Protein AF-A0AAJ2IB00-F1 (afdb_monomer_lite)

Structure (mmCIF, N/CA/C/O backbone):
data_AF-A0AAJ2IB00-F1
#
_entry.id   AF-A0AAJ2IB00-F1
#
loop_
_atom_site.group_PDB
_atom_site.id
_atom_site.type_symbol
_atom_site.label_atom_id
_atom_site.label_alt_id
_atom_site.label_comp_id
_atom_site.label_asym_id
_atom_site.label_entity_id
_atom_site.label_seq_id
_atom_site.pdbx_PDB_ins_code
_atom_site.Cartn_x
_atom_site.Cartn_y
_atom_site.Cartn_z
_atom_site.occupancy
_atom_site.B_iso_or_equiv
_atom_site.auth_seq_id
_atom_site.auth_comp_id
_atom_site.auth_asym_id
_atom_site.auth_atom_id
_atom_site.pdbx_PDB_model_num
ATOM 1 N N . MET A 1 1 ? 20.109 -8.899 -30.799 1.00 34.75 1 MET A N 1
ATOM 2 C CA . MET A 1 1 ? 19.429 -10.166 -31.165 1.00 34.75 1 MET A CA 1
ATOM 3 C C . MET A 1 1 ? 19.015 -10.817 -29.845 1.00 34.75 1 MET A C 1
ATOM 5 O O . MET A 1 1 ? 19.900 -11.029 -29.039 1.00 34.75 1 MET A O 1
ATOM 9 N N . ARG A 1 2 ? 17.753 -11.022 -29.452 1.00 24.41 2 ARG A N 1
ATOM 10 C CA . ARG A 1 2 ? 16.473 -11.222 -30.154 1.00 24.41 2 ARG A CA 1
ATOM 11 C C . ARG A 1 2 ? 15.397 -10.265 -29.608 1.00 24.41 2 ARG A C 1
ATOM 13 O O . ARG A 1 2 ? 15.330 -10.053 -28.404 1.00 24.41 2 ARG A O 1
ATOM 20 N N . ALA A 1 3 ? 14.571 -9.713 -30.494 1.00 25.30 3 ALA A N 1
ATOM 21 C CA . ALA A 1 3 ? 13.356 -8.993 -30.126 1.00 25.30 3 ALA A CA 1
ATOM 22 C C . ALA A 1 3 ? 12.277 -10.018 -29.754 1.00 25.30 3 ALA A C 1
ATOM 24 O O . ALA A 1 3 ? 11.938 -10.875 -30.569 1.00 25.30 3 ALA A O 1
ATOM 25 N N . ILE A 1 4 ? 11.761 -9.958 -28.527 1.00 32.19 4 ILE A N 1
ATOM 26 C CA . ILE A 1 4 ? 10.559 -10.701 -28.150 1.00 32.19 4 ILE A CA 1
ATOM 27 C C . ILE A 1 4 ? 9.375 -9.856 -28.625 1.00 32.19 4 ILE A C 1
ATOM 29 O O . ILE A 1 4 ? 8.931 -8.944 -27.935 1.00 32.19 4 ILE A O 1
ATOM 33 N N . HIS A 1 5 ? 8.905 -10.121 -29.843 1.00 30.39 5 HIS A N 1
ATOM 34 C CA . HIS A 1 5 ? 7.572 -9.709 -30.274 1.00 30.39 5 HIS A CA 1
ATOM 35 C C . HIS A 1 5 ? 6.575 -10.675 -29.632 1.00 30.39 5 HIS A C 1
ATOM 37 O O . HIS A 1 5 ? 6.412 -11.799 -30.102 1.00 30.39 5 HIS A O 1
ATOM 43 N N . LEU A 1 6 ? 5.945 -10.264 -28.531 1.00 36.22 6 LEU A N 1
ATOM 44 C CA . LEU A 1 6 ? 4.770 -10.957 -28.017 1.00 36.22 6 LEU A CA 1
ATOM 45 C C . LEU A 1 6 ? 3.546 -10.204 -28.539 1.00 36.22 6 LEU A C 1
ATOM 47 O O . LEU A 1 6 ? 3.234 -9.116 -28.066 1.00 36.22 6 LEU A O 1
ATOM 51 N N . LEU A 1 7 ? 2.934 -10.764 -29.582 1.00 34.00 7 LEU A N 1
ATOM 52 C CA . LEU A 1 7 ? 1.701 -10.272 -30.183 1.00 34.00 7 LEU A CA 1
ATOM 53 C C . LEU A 1 7 ? 0.575 -10.295 -29.138 1.00 34.00 7 LEU A C 1
ATOM 55 O O . LEU A 1 7 ? 0.332 -11.320 -28.498 1.00 34.00 7 LEU A O 1
ATOM 59 N N . THR A 1 8 ? -0.119 -9.172 -29.000 1.00 39.31 8 THR A N 1
ATOM 60 C CA . THR A 1 8 ? -1.308 -8.981 -28.169 1.00 39.31 8 THR A CA 1
ATOM 61 C C . THR A 1 8 ? -2.430 -9.907 -28.655 1.00 39.31 8 THR A C 1
ATOM 63 O O . THR A 1 8 ? -2.987 -9.699 -29.732 1.00 39.31 8 THR A O 1
ATOM 66 N N . LEU A 1 9 ? -2.782 -10.944 -27.886 1.00 38.19 9 LEU A N 1
ATOM 67 C CA . LEU A 1 9 ? -3.975 -11.754 -28.157 1.00 38.19 9 LEU A CA 1
ATOM 68 C C . LEU A 1 9 ? -5.160 -11.172 -27.388 1.00 38.19 9 LEU A C 1
ATOM 70 O O . LEU A 1 9 ? -5.355 -11.438 -26.201 1.00 38.19 9 LEU A O 1
ATOM 74 N N . ARG A 1 10 ? -5.977 -10.384 -28.097 1.00 38.97 10 ARG A N 1
ATOM 75 C CA . ARG A 1 10 ? -7.376 -10.179 -27.715 1.00 38.97 10 ARG A CA 1
ATOM 76 C C . ARG A 1 10 ? -8.081 -11.531 -27.731 1.00 38.97 10 ARG A C 1
ATOM 78 O O . ARG A 1 10 ? -7.933 -12.314 -28.664 1.00 38.97 10 ARG A O 1
ATOM 85 N N . ASN A 1 11 ? -8.859 -11.770 -26.687 1.00 40.19 11 ASN A N 1
ATOM 86 C CA . ASN A 1 11 ? -9.676 -12.957 -26.517 1.00 40.19 11 ASN A CA 1
ATOM 87 C C . ASN A 1 11 ? -10.792 -12.985 -27.582 1.00 40.19 11 ASN A C 1
ATOM 89 O O . ASN A 1 11 ? -11.841 -12.369 -27.415 1.00 40.19 11 ASN A O 1
ATOM 93 N N . SER A 1 12 ? -10.554 -13.683 -28.687 1.00 38.56 12 SER A N 1
ATOM 94 C CA . SER A 1 12 ? -11.584 -14.187 -29.595 1.00 38.56 12 SER A CA 1
ATOM 95 C C . SER A 1 12 ? -11.278 -15.662 -29.819 1.00 38.56 12 SER A C 1
ATOM 97 O O . SER A 1 12 ? -10.156 -16.002 -30.179 1.00 38.56 12 SER A O 1
ATOM 99 N N . GLY A 1 13 ? -12.242 -16.515 -29.480 1.00 41.84 13 GLY A N 1
ATOM 100 C CA . GLY A 1 13 ? -12.034 -17.932 -29.205 1.00 41.84 13 GLY A CA 1
ATOM 101 C C . GLY A 1 13 ? -11.381 -18.777 -30.306 1.00 41.84 13 GLY A C 1
ATOM 102 O O . GLY A 1 13 ? -11.350 -18.413 -31.476 1.00 41.84 13 GLY A O 1
ATOM 103 N N . LEU A 1 14 ? -10.979 -19.969 -29.843 1.00 45.78 14 LEU A N 1
ATOM 104 C CA . LEU A 1 14 ? -10.404 -21.137 -30.528 1.00 45.78 14 LEU A CA 1
ATOM 105 C C . LEU A 1 14 ? -8.889 -21.105 -30.809 1.00 45.78 14 LEU A C 1
ATOM 107 O O . LEU A 1 14 ? -8.406 -20.367 -31.657 1.00 45.78 14 LEU A O 1
ATOM 111 N N . GLY A 1 15 ? -8.163 -22.028 -30.155 1.00 37.59 15 GLY A N 1
ATOM 112 C CA . GLY A 1 15 ? -6.851 -22.513 -30.607 1.00 37.59 15 GLY A CA 1
ATOM 113 C C . GLY A 1 15 ? -5.762 -22.573 -29.529 1.00 37.59 15 GLY A C 1
ATOM 114 O O . GLY A 1 15 ? -5.068 -21.593 -29.306 1.00 37.59 15 GLY A O 1
ATOM 115 N N . THR A 1 16 ? -5.615 -23.732 -28.874 1.00 48.91 16 THR A N 1
ATOM 116 C CA . THR A 1 16 ? -4.399 -24.277 -28.213 1.00 48.91 16 THR A CA 1
ATOM 117 C C . THR A 1 16 ? -3.292 -23.298 -27.762 1.00 48.91 16 THR A C 1
ATOM 119 O O . THR A 1 16 ? -2.121 -23.478 -28.098 1.00 48.91 16 THR A O 1
ATOM 122 N N . GLY A 1 17 ? -3.626 -22.286 -26.961 1.00 43.91 17 GLY A N 1
ATOM 123 C CA . GLY A 1 17 ? -2.672 -21.395 -26.299 1.00 43.91 17 GLY A CA 1
ATOM 124 C C . GLY A 1 17 ? -2.820 -21.521 -24.790 1.00 43.91 17 GLY A C 1
ATOM 125 O O . GLY A 1 17 ? -3.939 -21.493 -24.282 1.00 43.91 17 GLY A O 1
ATOM 126 N N . ARG A 1 18 ? -1.712 -21.676 -24.051 1.00 52.88 18 ARG A N 1
ATOM 127 C CA . ARG A 1 18 ? -1.752 -21.541 -22.587 1.00 52.88 18 ARG A CA 1
ATOM 128 C C . ARG A 1 18 ? -2.325 -20.160 -22.272 1.00 52.88 18 ARG A C 1
ATOM 130 O O . ARG A 1 18 ? -1.710 -19.158 -22.626 1.00 52.88 18 ARG A O 1
ATOM 137 N N . THR A 1 19 ? -3.497 -20.115 -21.647 1.00 56.88 19 THR A N 1
ATOM 138 C CA . THR A 1 19 ? -4.090 -18.878 -21.137 1.00 56.88 19 THR A CA 1
ATOM 139 C C . THR A 1 19 ? -3.074 -18.217 -20.216 1.00 56.88 19 THR A C 1
ATOM 141 O O . THR A 1 19 ? -2.628 -18.835 -19.250 1.00 56.88 19 THR A O 1
ATOM 144 N N . VAL A 1 20 ? -2.659 -16.995 -20.547 1.00 70.00 20 VAL A N 1
ATOM 145 C CA . VAL A 1 20 ? -1.794 -16.193 -19.679 1.00 70.00 20 VAL A CA 1
ATOM 146 C C . VAL A 1 20 ? -2.603 -15.899 -18.422 1.00 70.00 20 VAL A C 1
ATOM 148 O O . VAL A 1 20 ? -3.556 -15.126 -18.473 1.00 70.00 20 VAL A O 1
ATOM 151 N N . ASP A 1 21 ? -2.266 -16.562 -17.316 1.00 87.69 21 ASP A N 1
ATOM 152 C CA . ASP A 1 21 ? -2.871 -16.246 -16.027 1.00 87.69 21 ASP A CA 1
ATOM 153 C C . ASP A 1 21 ? -2.416 -14.857 -15.546 1.00 87.69 21 ASP A C 1
ATOM 155 O O . ASP A 1 21 ? -1.438 -14.276 -16.037 1.00 87.69 21 ASP A O 1
ATOM 159 N N . ASP A 1 22 ? -3.131 -14.292 -14.575 1.00 92.94 22 ASP A N 1
ATOM 160 C CA . ASP A 1 22 ? -2.825 -12.954 -14.070 1.00 92.94 22 ASP A CA 1
ATOM 161 C C . ASP A 1 22 ? -1.403 -12.837 -13.520 1.00 92.94 22 ASP A C 1
ATOM 163 O O . ASP A 1 22 ? -0.778 -11.779 -13.631 1.00 92.94 22 ASP A O 1
ATOM 167 N N . ARG A 1 23 ? -0.848 -13.926 -12.978 1.00 94.62 23 ARG A N 1
ATOM 168 C CA . ARG A 1 23 ? 0.518 -13.909 -12.458 1.00 94.62 23 ARG A CA 1
ATOM 169 C C . ARG A 1 23 ? 1.540 -13.784 -13.580 1.00 94.62 23 ARG A C 1
ATOM 171 O O . ARG A 1 23 ? 2.495 -13.013 -13.462 1.00 94.62 23 ARG A O 1
ATOM 178 N N . MET A 1 24 ? 1.336 -14.509 -14.674 1.00 94.12 24 MET A N 1
ATOM 179 C CA . MET A 1 24 ? 2.146 -14.421 -15.881 1.00 94.12 24 MET A CA 1
ATOM 180 C C . MET A 1 24 ? 2.066 -13.018 -16.486 1.00 94.12 24 MET A C 1
ATOM 182 O O . MET A 1 24 ? 3.097 -12.463 -16.862 1.00 94.12 24 MET A O 1
ATOM 186 N N . ARG A 1 25 ? 0.880 -12.399 -16.498 1.00 93.94 25 ARG A N 1
ATOM 187 C CA . ARG A 1 25 ? 0.699 -11.017 -16.967 1.00 93.94 25 ARG A CA 1
ATOM 188 C C . ARG A 1 25 ? 1.549 -10.017 -16.175 1.00 93.94 25 ARG A C 1
ATOM 190 O O . ARG A 1 25 ? 2.220 -9.186 -16.784 1.00 93.94 25 ARG A O 1
ATOM 197 N N . MET A 1 26 ? 1.604 -10.134 -14.844 1.00 96.56 26 MET A N 1
ATOM 198 C CA . MET A 1 26 ? 2.470 -9.274 -14.017 1.00 96.56 26 MET A CA 1
ATOM 199 C C . MET A 1 26 ? 3.960 -9.501 -14.298 1.00 96.56 26 MET A C 1
ATOM 201 O O . MET A 1 26 ? 4.721 -8.538 -14.404 1.00 96.56 26 MET A O 1
ATOM 205 N N . ARG A 1 27 ? 4.383 -10.763 -14.464 1.00 96.44 27 ARG A N 1
ATOM 206 C CA . ARG A 1 27 ? 5.776 -11.091 -14.815 1.00 96.44 27 ARG A CA 1
ATOM 207 C C . ARG A 1 27 ? 6.166 -10.502 -16.169 1.00 96.44 27 ARG A C 1
ATOM 209 O O . ARG A 1 27 ? 7.225 -9.888 -16.281 1.00 96.44 27 ARG A O 1
ATOM 216 N N . LEU A 1 28 ? 5.312 -10.664 -17.180 1.00 94.44 28 LEU A N 1
ATOM 217 C CA . LEU A 1 28 ? 5.543 -10.127 -18.520 1.00 94.44 28 LEU A CA 1
ATOM 218 C C . LEU A 1 28 ? 5.641 -8.602 -18.502 1.00 94.44 28 LEU A C 1
ATOM 220 O O . LEU A 1 28 ? 6.551 -8.069 -19.126 1.00 94.44 28 LEU A O 1
ATOM 224 N N . ALA A 1 29 ? 4.793 -7.915 -17.733 1.00 94.56 29 ALA A N 1
ATOM 225 C CA . ALA A 1 29 ? 4.850 -6.461 -17.604 1.00 94.56 29 ALA A CA 1
ATOM 226 C C . ALA A 1 29 ? 6.220 -5.968 -17.103 1.00 94.56 29 ALA A C 1
ATOM 228 O O . ALA A 1 29 ? 6.804 -5.049 -17.682 1.00 94.56 29 ALA A O 1
ATOM 229 N N . VAL A 1 30 ? 6.771 -6.602 -16.062 1.00 95.44 30 VAL A N 1
ATOM 230 C CA . VAL A 1 30 ? 8.100 -6.256 -15.529 1.00 95.44 30 VAL A CA 1
ATOM 231 C C . VAL A 1 30 ? 9.200 -6.591 -16.541 1.00 95.44 30 VAL A C 1
ATOM 233 O O . VAL A 1 30 ? 10.037 -5.741 -16.841 1.00 95.44 30 VAL A O 1
ATOM 236 N N . LEU A 1 31 ? 9.168 -7.794 -17.127 1.00 93.12 31 LEU A N 1
ATOM 237 C CA . LEU A 1 31 ? 10.172 -8.247 -18.098 1.00 93.12 31 LEU A CA 1
ATOM 238 C C . LEU A 1 31 ? 10.212 -7.379 -19.364 1.00 93.12 31 LEU A C 1
ATOM 240 O O . LEU A 1 31 ? 11.295 -7.056 -19.847 1.00 93.12 31 LEU A O 1
ATOM 244 N N . GLN A 1 32 ? 9.048 -6.994 -19.893 1.00 91.62 32 GLN A N 1
ATOM 245 C CA . GLN A 1 32 ? 8.931 -6.140 -21.078 1.00 91.62 32 GLN A CA 1
ATOM 246 C C . GLN A 1 32 ? 9.361 -4.698 -20.799 1.00 91.62 32 GLN A C 1
ATOM 248 O O . GLN A 1 32 ? 9.899 -4.049 -21.693 1.00 91.62 32 GLN A O 1
ATOM 253 N N . THR A 1 33 ? 9.158 -4.208 -19.570 1.00 91.44 33 THR A N 1
ATOM 254 C CA . THR A 1 33 ? 9.625 -2.873 -19.159 1.00 91.44 33 THR A CA 1
ATOM 255 C C . THR A 1 33 ? 11.154 -2.812 -19.110 1.00 91.44 33 THR A C 1
ATOM 257 O O . THR A 1 33 ? 11.744 -1.793 -19.467 1.00 91.44 33 THR A O 1
ATOM 260 N N . GLY A 1 34 ? 11.805 -3.918 -18.739 1.00 88.75 34 GLY A N 1
ATOM 261 C CA . GLY A 1 34 ? 13.245 -4.106 -18.890 1.00 88.75 34 GLY A CA 1
ATOM 262 C C . GLY A 1 34 ? 14.041 -4.077 -17.579 1.00 88.75 34 GLY A C 1
ATOM 263 O O . GLY A 1 34 ? 13.479 -4.160 -16.487 1.00 88.75 34 GLY A O 1
ATOM 264 N N . PRO A 1 35 ? 15.382 -4.012 -17.664 1.00 88.56 35 PRO A N 1
ATOM 265 C CA . PRO A 1 35 ? 16.255 -4.123 -16.498 1.00 88.56 35 PRO A CA 1
ATOM 266 C C . PRO A 1 35 ? 16.012 -3.026 -15.456 1.00 88.56 35 PRO A C 1
ATOM 268 O O . PRO A 1 35 ? 15.877 -1.850 -15.789 1.00 88.56 35 PRO A O 1
ATOM 271 N N . GLY A 1 36 ? 15.998 -3.415 -14.180 1.00 90.50 36 GLY A N 1
ATOM 272 C CA . GLY A 1 36 ? 15.722 -2.501 -13.068 1.00 90.50 36 GLY A CA 1
ATOM 273 C C . GLY A 1 36 ? 14.241 -2.151 -12.895 1.00 90.50 36 GLY A C 1
ATOM 274 O O . GLY A 1 36 ? 13.919 -1.318 -12.049 1.00 90.50 36 GLY A O 1
ATOM 275 N N . ALA A 1 37 ? 13.349 -2.771 -13.673 1.00 94.88 37 ALA A N 1
ATOM 276 C CA . ALA A 1 37 ? 11.916 -2.663 -13.473 1.00 94.88 37 ALA A CA 1
ATOM 277 C C . ALA A 1 37 ? 11.447 -3.502 -12.272 1.00 94.88 37 ALA A C 1
ATOM 279 O O . ALA A 1 37 ? 11.969 -4.588 -12.017 1.00 94.88 37 ALA A O 1
ATOM 280 N N . ALA A 1 38 ? 10.430 -3.022 -11.561 1.00 97.81 38 ALA A N 1
ATOM 281 C CA . ALA A 1 38 ? 9.793 -3.749 -10.467 1.00 97.81 38 ALA A CA 1
ATOM 282 C C . ALA A 1 38 ? 8.278 -3.531 -10.465 1.00 97.81 38 ALA A C 1
ATOM 284 O O . ALA A 1 38 ? 7.805 -2.435 -10.771 1.00 97.81 38 ALA A O 1
ATOM 285 N N . LEU A 1 39 ? 7.501 -4.549 -10.094 1.00 98.31 39 LEU A N 1
ATOM 286 C CA . LEU A 1 39 ? 6.052 -4.407 -9.940 1.00 98.31 39 LEU A CA 1
ATOM 287 C C . LEU A 1 39 ? 5.743 -3.426 -8.799 1.00 98.31 39 LEU A C 1
ATOM 289 O O . LEU A 1 39 ? 6.407 -3.456 -7.762 1.00 98.31 39 LEU A O 1
ATOM 293 N N . ALA A 1 40 ? 4.735 -2.571 -8.966 1.00 97.88 40 ALA A N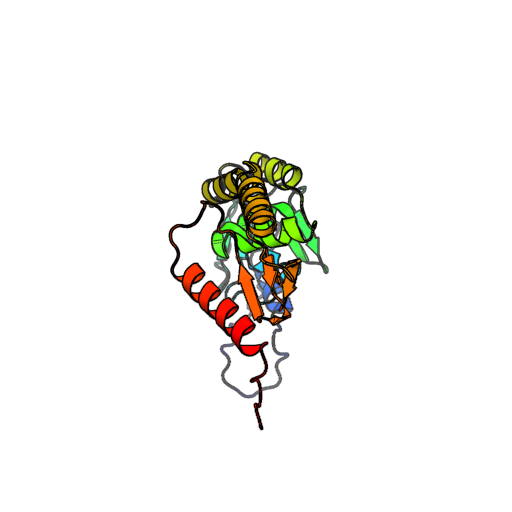 1
ATOM 294 C CA . ALA A 1 40 ? 4.420 -1.512 -8.010 1.00 97.88 40 ALA A CA 1
ATOM 295 C C . ALA A 1 40 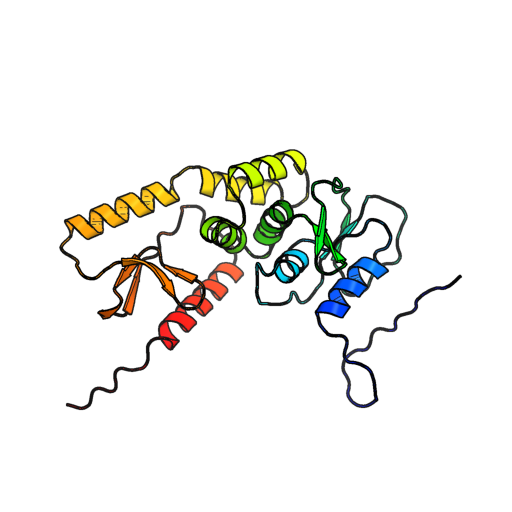? 2.911 -1.251 -7.868 1.00 97.88 40 ALA A C 1
ATOM 297 O O . ALA A 1 40 ? 2.075 -1.841 -8.557 1.00 97.88 40 ALA A O 1
ATOM 298 N N . GLY A 1 41 ? 2.560 -0.350 -6.944 1.00 96.25 41 GLY A N 1
ATOM 299 C CA . GLY A 1 41 ? 1.192 0.133 -6.746 1.00 96.25 41 GLY A CA 1
ATOM 300 C C . GLY A 1 41 ? 0.192 -0.993 -6.467 1.00 96.25 41 GLY A C 1
ATOM 301 O O . GLY A 1 41 ? 0.472 -1.919 -5.709 1.00 96.25 41 GLY A O 1
ATOM 302 N N . ALA A 1 42 ? -0.983 -0.922 -7.098 1.00 95.75 42 ALA A N 1
ATOM 303 C CA . ALA A 1 42 ? -2.040 -1.922 -6.934 1.00 95.75 42 ALA A CA 1
ATOM 304 C C . ALA A 1 42 ? -1.610 -3.341 -7.356 1.00 95.75 42 ALA A C 1
ATOM 306 O O . ALA A 1 42 ? -2.042 -4.316 -6.746 1.00 95.75 42 ALA A O 1
ATOM 307 N N . ALA A 1 43 ? -0.745 -3.463 -8.369 1.00 97.50 43 ALA A N 1
ATOM 308 C CA . ALA A 1 43 ? -0.257 -4.756 -8.844 1.00 97.50 43 ALA A CA 1
ATOM 309 C C . ALA A 1 43 ? 0.695 -5.404 -7.837 1.00 97.50 43 ALA A C 1
ATOM 311 O O . ALA A 1 43 ? 0.542 -6.583 -7.527 1.00 97.50 43 ALA A O 1
ATOM 312 N N . ALA A 1 44 ? 1.605 -4.621 -7.251 1.00 98.31 44 ALA A N 1
ATOM 313 C CA . ALA A 1 44 ? 2.412 -5.095 -6.132 1.00 98.31 44 ALA A CA 1
ATOM 314 C C . ALA A 1 44 ? 1.549 -5.424 -4.909 1.00 98.31 44 ALA A C 1
ATOM 316 O O . ALA A 1 44 ? 1.788 -6.435 -4.262 1.00 98.31 44 ALA A O 1
ATOM 317 N N . ALA A 1 45 ? 0.516 -4.630 -4.606 1.00 98.00 45 ALA A N 1
ATOM 318 C CA . ALA A 1 45 ? -0.371 -4.913 -3.477 1.00 98.00 45 ALA A CA 1
ATOM 319 C C . ALA A 1 45 ? -1.091 -6.258 -3.632 1.00 98.00 45 ALA A C 1
ATOM 321 O O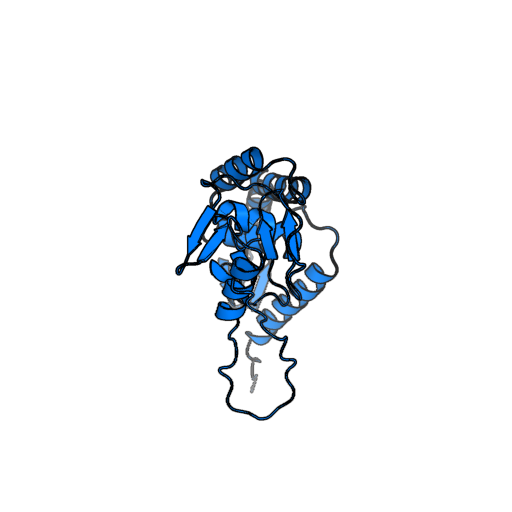 . ALA A 1 45 ? -1.177 -7.019 -2.671 1.00 98.00 45 ALA A O 1
ATOM 322 N N . TRP A 1 46 ? -1.564 -6.576 -4.837 1.00 97.81 46 TRP A N 1
ATOM 323 C CA . TRP A 1 46 ? -2.129 -7.890 -5.133 1.00 97.81 46 TRP A CA 1
ATOM 324 C C . TRP A 1 46 ? -1.079 -9.002 -5.017 1.00 97.81 46 TRP A C 1
ATOM 326 O O . TRP A 1 46 ? -1.329 -10.013 -4.366 1.00 97.81 46 TRP A O 1
ATOM 336 N N . TRP A 1 47 ? 0.123 -8.791 -5.564 1.00 98.25 47 TRP A N 1
ATOM 337 C CA . TRP A 1 47 ? 1.219 -9.766 -5.503 1.00 98.25 47 TRP A CA 1
ATOM 338 C C . TRP A 1 47 ? 1.681 -10.068 -4.066 1.00 98.25 47 TRP A C 1
ATOM 340 O O . TRP A 1 47 ? 2.010 -11.206 -3.752 1.00 98.25 47 TRP A O 1
ATOM 350 N N . HIS A 1 48 ? 1.637 -9.072 -3.173 1.00 97.75 48 HIS A N 1
ATOM 351 C CA . HIS A 1 48 ? 1.885 -9.209 -1.728 1.00 97.75 48 HIS A CA 1
ATOM 352 C C . HIS A 1 48 ? 0.694 -9.790 -0.942 1.00 97.75 48 HIS A C 1
ATOM 354 O O . HIS A 1 48 ? 0.770 -9.943 0.279 1.00 97.75 48 HIS A O 1
ATOM 360 N N . GLY A 1 49 ? -0.443 -10.055 -1.592 1.00 95.56 49 GLY A N 1
ATOM 361 C CA . GLY A 1 49 ? -1.661 -10.516 -0.921 1.00 95.56 49 GLY A CA 1
ATOM 362 C C . GLY A 1 49 ? -2.273 -9.474 0.027 1.00 95.56 49 GLY A C 1
ATOM 363 O O . GLY A 1 49 ? -2.861 -9.825 1.051 1.00 95.56 49 GLY A O 1
ATOM 364 N N . LEU A 1 50 ? -2.096 -8.179 -0.258 1.00 91.62 50 LEU A N 1
ATOM 365 C CA . LEU A 1 50 ? -2.773 -7.086 0.455 1.00 91.62 50 LEU A CA 1
ATOM 366 C C . LEU A 1 50 ? -4.199 -6.862 -0.056 1.00 91.62 50 LEU A C 1
ATOM 368 O O . LEU A 1 50 ? -5.047 -6.375 0.685 1.00 91.62 50 LEU A O 1
ATOM 372 N N . VAL A 1 51 ? -4.458 -7.202 -1.319 1.00 90.69 51 VAL A N 1
ATOM 373 C CA . VAL A 1 51 ? -5.777 -7.113 -1.954 1.00 90.69 51 VAL A CA 1
ATOM 374 C C . VAL A 1 51 ? -6.050 -8.379 -2.761 1.00 90.69 51 VAL A C 1
ATOM 376 O O . VAL A 1 51 ? -5.127 -8.973 -3.309 1.00 90.69 51 VAL A O 1
ATOM 379 N N . SER A 1 52 ? -7.315 -8.789 -2.845 1.00 87.88 52 SER A N 1
ATOM 380 C CA . SER A 1 52 ? -7.732 -10.001 -3.566 1.00 87.88 52 SER A CA 1
ATOM 381 C C . SER A 1 52 ? -8.006 -9.755 -5.051 1.00 87.88 52 SER A C 1
ATOM 383 O O . SER A 1 52 ? -7.740 -10.622 -5.882 1.00 87.88 52 SER A O 1
ATOM 385 N N . ARG A 1 53 ? -8.516 -8.567 -5.403 1.00 88.12 53 ARG A N 1
ATOM 386 C CA . ARG A 1 53 ? -8.820 -8.208 -6.792 1.00 88.12 53 ARG A CA 1
ATOM 387 C C . ARG A 1 53 ? -7.537 -7.902 -7.563 1.00 88.12 53 ARG A C 1
ATOM 389 O O . ARG A 1 53 ? -6.789 -6.997 -7.195 1.00 88.12 53 ARG A O 1
ATOM 396 N N . VAL A 1 54 ? -7.354 -8.599 -8.680 1.00 90.94 54 VAL A N 1
ATOM 397 C CA . VAL A 1 54 ? -6.284 -8.314 -9.639 1.00 90.94 54 VAL A CA 1
ATOM 398 C C . VAL A 1 54 ? -6.549 -6.966 -10.324 1.00 90.94 54 VAL A C 1
ATOM 400 O O . VAL A 1 54 ? -7.680 -6.726 -10.757 1.00 90.94 54 VAL A O 1
ATOM 403 N N . PRO A 1 55 ? -5.556 -6.067 -10.443 1.00 90.00 55 PRO A N 1
ATOM 404 C CA . PRO A 1 55 ? -5.730 -4.840 -11.211 1.00 90.00 55 PRO A CA 1
ATOM 405 C C . PRO A 1 55 ? -5.800 -5.119 -12.716 1.00 90.00 55 PRO A C 1
ATOM 407 O O . PRO A 1 55 ? -5.046 -5.935 -13.251 1.00 90.00 55 PRO A O 1
ATOM 410 N N . ASP A 1 56 ? -6.658 -4.371 -13.408 1.00 90.12 56 ASP A N 1
ATOM 411 C CA . ASP A 1 56 ? -6.858 -4.511 -14.855 1.00 90.12 56 ASP A CA 1
ATOM 412 C C . ASP A 1 56 ? -5.579 -4.146 -15.632 1.00 90.12 56 ASP A C 1
ATOM 414 O O . ASP A 1 56 ? -5.220 -4.827 -16.586 1.00 90.12 56 ASP A O 1
ATOM 418 N N . VAL A 1 57 ? -4.819 -3.151 -15.159 1.00 92.56 57 VAL A N 1
ATOM 419 C CA . VAL A 1 57 ? -3.553 -2.694 -15.761 1.00 92.56 57 VAL A CA 1
ATOM 420 C C . VAL A 1 57 ? -2.409 -2.848 -14.747 1.00 92.56 57 VAL A C 1
ATOM 422 O O . VAL A 1 57 ? -2.488 -2.257 -13.663 1.00 92.56 57 VAL A O 1
ATOM 425 N N . PRO A 1 58 ? -1.334 -3.605 -15.053 1.00 95.38 58 PRO A N 1
ATOM 426 C CA . PRO A 1 58 ? -0.160 -3.692 -14.197 1.00 95.38 58 PRO A CA 1
ATOM 427 C C . PRO A 1 58 ? 0.540 -2.339 -14.092 1.00 95.38 58 PRO A C 1
ATOM 429 O O . PRO A 1 58 ? 0.668 -1.602 -15.073 1.00 95.38 58 PRO A O 1
ATOM 432 N N . VAL A 1 59 ? 1.039 -2.036 -12.898 1.00 96.25 59 VAL A N 1
ATOM 433 C CA . VAL A 1 59 ? 1.889 -0.871 -12.659 1.00 96.25 59 VAL A CA 1
ATOM 434 C C . VAL A 1 59 ? 3.300 -1.359 -12.373 1.00 96.25 59 VAL A C 1
ATOM 436 O O . VAL A 1 59 ? 3.500 -2.237 -11.533 1.00 96.25 59 VAL A O 1
ATOM 439 N N . VAL A 1 60 ? 4.274 -0.776 -13.061 1.00 96.12 60 VAL A N 1
ATOM 440 C CA . VAL A 1 60 ? 5.695 -1.107 -12.938 1.00 96.12 60 VAL A CA 1
ATOM 441 C C . VAL A 1 60 ? 6.476 0.179 -12.688 1.00 96.12 60 VAL A C 1
ATOM 443 O O . VAL A 1 60 ? 6.197 1.205 -13.304 1.00 96.12 60 VAL A O 1
ATOM 446 N N . VAL A 1 61 ? 7.452 0.154 -11.783 1.00 95.19 61 VAL A N 1
ATOM 447 C CA . VAL A 1 61 ? 8.431 1.237 -11.622 1.00 95.19 61 VAL A CA 1
ATOM 448 C C . VAL A 1 61 ? 9.688 0.895 -12.398 1.00 95.19 61 VAL A C 1
ATOM 450 O O . VAL A 1 61 ? 10.115 -0.254 -12.384 1.00 95.19 61 VAL A O 1
ATOM 453 N N . ALA A 1 62 ? 10.289 1.883 -13.046 1.00 92.69 62 ALA A N 1
ATOM 454 C CA . ALA A 1 62 ? 11.567 1.730 -13.731 1.00 92.69 62 ALA A CA 1
ATOM 455 C C . ALA A 1 62 ? 12.405 3.007 -13.562 1.00 92.69 62 ALA A C 1
ATOM 457 O O . ALA A 1 62 ? 11.831 4.100 -13.494 1.00 92.69 62 ALA A O 1
ATOM 458 N N . PRO A 1 63 ? 13.745 2.912 -13.491 1.00 89.56 63 PRO A N 1
ATOM 459 C CA . PRO A 1 63 ? 14.606 4.084 -13.366 1.00 89.56 63 PRO A CA 1
ATOM 460 C C . PRO A 1 63 ? 14.439 5.046 -14.550 1.00 89.56 63 PRO A C 1
ATOM 462 O O . PRO A 1 63 ? 14.031 4.665 -15.650 1.00 89.56 63 PRO A O 1
ATOM 465 N N . HIS A 1 64 ? 14.777 6.318 -14.327 1.00 81.75 64 HIS A N 1
ATOM 466 C CA . HIS A 1 64 ? 14.874 7.290 -15.415 1.00 81.75 64 HIS A CA 1
ATOM 467 C C . HIS A 1 64 ? 16.013 6.868 -16.345 1.00 81.75 64 HIS A C 1
ATOM 469 O O . HIS A 1 64 ? 17.146 6.686 -15.905 1.00 81.75 64 HIS A O 1
ATOM 475 N N . GLY A 1 65 ? 15.716 6.673 -17.625 1.00 72.19 65 GLY A N 1
ATOM 476 C CA . GLY A 1 65 ? 16.678 6.098 -18.553 1.00 72.19 65 GLY A CA 1
ATOM 477 C C . GLY A 1 65 ? 16.054 5.763 -19.897 1.00 72.19 65 GLY A C 1
ATOM 478 O O . GLY A 1 65 ? 14.841 5.853 -20.057 1.00 72.19 65 GLY A O 1
ATOM 479 N N . ARG A 1 66 ? 16.938 5.458 -20.856 1.00 54.34 66 ARG A N 1
ATOM 480 C CA . ARG A 1 66 ? 16.749 5.375 -22.317 1.00 54.34 66 ARG A CA 1
ATOM 481 C C . ARG A 1 66 ? 15.328 5.002 -22.752 1.00 54.34 66 ARG A C 1
ATOM 483 O O . ARG A 1 66 ? 14.797 4.019 -22.258 1.00 54.34 66 ARG A O 1
ATOM 490 N N . HIS A 1 67 ? 14.788 5.760 -23.716 1.00 56.06 67 HIS A N 1
ATOM 491 C CA . HIS A 1 67 ? 13.518 5.524 -24.417 1.00 56.06 67 HIS A CA 1
ATOM 492 C C . HIS A 1 67 ? 13.267 4.030 -24.664 1.00 56.06 67 HIS A C 1
ATOM 494 O O . HIS A 1 67 ? 13.718 3.466 -25.661 1.00 56.06 67 HIS A O 1
ATOM 500 N N . GLY A 1 68 ? 12.592 3.387 -23.714 1.00 57.34 68 GLY A N 1
ATOM 501 C CA . GLY A 1 68 ? 12.131 2.021 -23.858 1.00 57.34 68 GLY A CA 1
ATOM 502 C C . GLY A 1 68 ? 10.979 2.000 -24.848 1.00 57.34 68 GLY A C 1
ATOM 503 O O . GLY A 1 68 ? 10.235 2.976 -24.979 1.00 57.34 68 GLY A O 1
ATOM 504 N N . THR A 1 69 ? 10.828 0.887 -25.555 1.00 62.09 69 THR A N 1
ATOM 505 C CA . THR A 1 69 ? 9.621 0.644 -26.339 1.00 62.09 69 THR A CA 1
ATOM 506 C C . THR A 1 69 ? 8.421 0.734 -25.402 1.00 62.09 69 THR A C 1
ATOM 508 O O . THR A 1 69 ? 8.440 0.159 -24.313 1.00 62.09 69 THR A O 1
ATOM 511 N N . ARG A 1 70 ? 7.383 1.474 -25.806 1.00 71.19 70 ARG A N 1
ATOM 512 C CA . ARG A 1 70 ? 6.124 1.516 -25.062 1.00 71.19 70 ARG A CA 1
ATOM 513 C C . ARG A 1 70 ? 5.633 0.083 -24.858 1.00 71.19 70 ARG A C 1
ATOM 515 O O . ARG A 1 70 ? 5.465 -0.645 -25.832 1.00 71.19 70 ARG A O 1
ATOM 522 N N . VAL A 1 71 ? 5.412 -0.296 -23.605 1.00 77.69 71 VAL A N 1
ATOM 523 C CA . VAL A 1 71 ? 4.786 -1.573 -23.267 1.00 77.69 71 VAL A CA 1
ATOM 524 C C . VAL A 1 71 ? 3.278 -1.353 -23.315 1.00 77.69 71 VAL A C 1
ATOM 526 O O . VAL A 1 71 ? 2.753 -0.493 -22.603 1.00 77.69 71 VAL A O 1
ATOM 529 N N . GLU A 1 72 ? 2.591 -2.047 -24.220 1.00 81.38 72 GLU A N 1
ATOM 530 C CA . GLU A 1 72 ? 1.129 -1.999 -24.285 1.00 81.38 72 GLU A CA 1
ATOM 531 C C . GLU A 1 72 ? 0.525 -2.557 -22.991 1.00 81.38 72 GLU A C 1
ATOM 533 O O . GLU A 1 72 ? 1.099 -3.437 -22.354 1.00 81.38 72 GLU A O 1
ATOM 538 N N . ASP A 1 73 ? -0.617 -2.003 -22.582 1.00 89.44 73 ASP A N 1
ATOM 539 C CA . ASP A 1 73 ? -1.382 -2.448 -21.410 1.00 89.44 73 ASP A CA 1
ATOM 540 C C . ASP A 1 73 ? -0.620 -2.461 -20.069 1.00 89.44 73 ASP A C 1
ATOM 542 O O . ASP A 1 73 ? -1.041 -3.124 -19.123 1.00 89.44 73 ASP A O 1
ATOM 546 N N . VAL A 1 74 ? 0.466 -1.686 -19.946 1.00 93.19 74 VAL A N 1
ATOM 547 C CA . VAL A 1 74 ? 1.238 -1.503 -18.706 1.00 93.19 74 VAL A CA 1
ATOM 548 C C . VAL A 1 74 ? 1.414 -0.018 -18.407 1.00 93.19 74 VAL A C 1
ATOM 550 O O . VAL A 1 74 ? 1.760 0.784 -19.274 1.00 93.19 74 VAL A O 1
ATOM 553 N N . THR A 1 75 ? 1.209 0.366 -17.147 1.00 94.12 75 THR A N 1
ATOM 554 C CA . THR A 1 75 ? 1.547 1.710 -16.667 1.00 94.12 75 THR A CA 1
ATOM 555 C C . THR A 1 75 ? 2.954 1.709 -16.084 1.00 94.12 75 THR A C 1
ATOM 557 O O . THR A 1 75 ? 3.210 1.049 -15.078 1.00 94.12 75 THR A O 1
ATOM 560 N N . VAL A 1 76 ? 3.856 2.494 -16.674 1.00 93.12 76 VAL A N 1
ATOM 561 C CA . VAL A 1 76 ? 5.235 2.635 -16.188 1.00 93.12 76 VAL A CA 1
ATOM 562 C C . VAL A 1 76 ? 5.392 3.939 -15.409 1.00 93.12 76 VAL A C 1
ATOM 564 O O . VAL A 1 76 ? 5.142 5.031 -15.920 1.00 93.12 76 VAL A O 1
ATOM 567 N N . TRP A 1 77 ? 5.818 3.835 -14.153 1.00 93.00 77 TRP A N 1
ATOM 568 C CA . TRP A 1 77 ? 6.222 4.964 -13.323 1.00 93.00 77 TRP A CA 1
ATOM 569 C C . TRP A 1 77 ? 7.737 5.121 -13.384 1.00 93.00 77 TRP A C 1
ATOM 571 O O . TRP A 1 77 ? 8.482 4.337 -12.795 1.00 93.00 77 TRP A O 1
ATOM 581 N N . HIS A 1 78 ? 8.196 6.166 -14.067 1.00 91.25 78 HIS A N 1
ATOM 582 C CA . HIS A 1 78 ? 9.617 6.482 -14.118 1.00 91.25 78 HIS A CA 1
ATOM 583 C C . HIS A 1 78 ? 10.071 7.090 -12.788 1.00 91.25 78 HIS A C 1
ATOM 585 O O . HIS A 1 78 ? 9.746 8.230 -12.461 1.00 91.25 78 HIS A O 1
ATOM 591 N N . ARG A 1 79 ? 10.781 6.290 -11.990 1.00 90.00 79 ARG A N 1
ATOM 592 C CA . ARG A 1 79 ? 11.441 6.699 -10.748 1.00 90.00 79 ARG A CA 1
ATOM 593 C C . ARG A 1 79 ? 12.514 5.687 -10.366 1.00 90.00 79 ARG A C 1
ATOM 595 O O . ARG A 1 79 ? 12.330 4.482 -10.516 1.00 90.00 79 ARG A O 1
ATOM 602 N N . THR A 1 80 ? 13.614 6.173 -9.808 1.00 90.44 80 THR A N 1
ATOM 603 C CA . THR A 1 80 ? 14.642 5.302 -9.235 1.00 90.44 80 THR A CA 1
ATOM 604 C C . THR A 1 80 ? 14.220 4.918 -7.822 1.00 90.44 80 THR A C 1
ATOM 606 O O . THR A 1 80 ? 14.130 5.784 -6.955 1.00 90.44 80 THR A O 1
ATOM 609 N N . VAL A 1 81 ? 13.940 3.635 -7.594 1.00 94.56 81 VAL A N 1
ATOM 610 C CA . VAL A 1 81 ? 13.661 3.091 -6.258 1.00 94.56 81 VAL A CA 1
ATOM 611 C C . VAL A 1 81 ? 14.950 2.503 -5.701 1.00 94.56 81 VAL A C 1
ATOM 613 O O . VAL A 1 81 ? 15.644 1.757 -6.391 1.00 94.56 81 VAL A O 1
ATOM 616 N N . ALA A 1 82 ? 15.298 2.861 -4.466 1.00 95.44 82 ALA A N 1
ATOM 617 C CA . ALA A 1 82 ? 16.489 2.323 -3.824 1.00 95.44 82 ALA A CA 1
ATOM 618 C C . ALA A 1 82 ? 16.346 0.800 -3.623 1.00 95.44 82 ALA A C 1
ATOM 620 O O . ALA A 1 82 ? 15.256 0.352 -3.269 1.00 95.44 82 ALA A O 1
ATOM 621 N N . PRO A 1 83 ? 17.423 -0.002 -3.740 1.00 96.56 83 PRO A N 1
ATOM 622 C CA . PRO A 1 83 ? 17.344 -1.459 -3.576 1.00 96.56 83 PRO A CA 1
ATOM 623 C C . PRO A 1 83 ? 16.705 -1.920 -2.259 1.00 96.56 83 PRO A C 1
ATOM 625 O O . PRO A 1 83 ? 16.045 -2.945 -2.220 1.00 96.56 83 PRO A O 1
ATOM 628 N N . ARG A 1 84 ? 16.847 -1.131 -1.186 1.00 97.25 84 ARG A N 1
ATOM 629 C CA . ARG A 1 84 ? 16.237 -1.396 0.131 1.00 97.25 84 ARG A CA 1
ATOM 630 C C . ARG A 1 84 ? 14.713 -1.244 0.180 1.00 97.25 84 ARG A C 1
ATOM 632 O O . ARG A 1 84 ? 14.102 -1.658 1.155 1.00 97.25 84 ARG A O 1
ATOM 639 N N . ASP A 1 85 ? 14.132 -0.584 -0.815 1.00 97.81 85 ASP A N 1
ATOM 640 C CA . ASP A 1 85 ? 12.687 -0.409 -0.984 1.00 97.81 85 ASP A CA 1
ATOM 641 C C . ASP A 1 85 ? 12.148 -1.329 -2.097 1.00 97.81 85 ASP A C 1
ATOM 643 O O . ASP A 1 85 ? 11.018 -1.164 -2.563 1.00 97.81 85 ASP A O 1
ATOM 647 N N . LEU A 1 86 ? 12.961 -2.297 -2.530 1.00 98.31 86 LEU A N 1
ATOM 648 C CA . LEU A 1 86 ? 12.607 -3.380 -3.435 1.00 98.31 86 LEU A CA 1
ATOM 649 C C . LEU A 1 86 ? 12.772 -4.714 -2.706 1.00 98.31 86 LEU A C 1
ATOM 651 O O . LEU A 1 86 ? 13.565 -4.846 -1.778 1.00 98.31 86 LEU A O 1
ATOM 655 N N . THR A 1 87 ? 12.014 -5.709 -3.139 1.00 98.44 87 THR A N 1
ATOM 656 C CA . THR A 1 87 ? 12.141 -7.087 -2.669 1.00 98.44 87 THR A CA 1
ATOM 657 C C . THR A 1 87 ? 11.782 -8.050 -3.796 1.00 98.44 87 THR A C 1
ATOM 659 O O . THR A 1 87 ? 11.274 -7.637 -4.841 1.00 98.44 87 THR A O 1
ATOM 662 N N . GLU A 1 88 ? 12.050 -9.333 -3.598 1.00 98.31 88 GLU A N 1
ATOM 663 C CA . GLU A 1 88 ? 11.612 -10.393 -4.495 1.00 98.31 88 GLU A CA 1
ATOM 664 C C . GLU A 1 88 ? 10.530 -11.225 -3.810 1.00 98.31 88 GLU A C 1
ATOM 666 O O . GLU A 1 88 ? 10.700 -11.683 -2.682 1.00 98.31 88 GLU A O 1
ATOM 671 N N . VAL A 1 89 ? 9.405 -11.414 -4.497 1.00 97.75 89 VAL A N 1
ATOM 672 C CA . VAL A 1 89 ? 8.320 -12.292 -4.048 1.00 97.75 89 VAL A CA 1
ATOM 673 C C . VAL A 1 89 ? 7.999 -13.233 -5.194 1.00 97.75 89 VAL A C 1
ATOM 675 O O . VAL A 1 89 ? 7.730 -12.782 -6.309 1.00 97.75 89 VAL A O 1
ATOM 678 N N . ASP A 1 90 ? 8.056 -14.538 -4.938 1.00 95.12 90 ASP A N 1
ATOM 679 C CA . ASP A 1 90 ? 7.845 -15.588 -5.938 1.00 95.12 90 ASP A CA 1
ATOM 680 C C . ASP A 1 90 ? 8.686 -15.391 -7.217 1.00 95.12 90 ASP A C 1
ATOM 682 O O . ASP A 1 90 ? 8.204 -15.599 -8.333 1.00 95.12 90 ASP A O 1
ATOM 686 N N . GLY A 1 91 ? 9.942 -14.949 -7.095 1.00 95.62 91 GLY A N 1
ATOM 687 C CA . GLY A 1 91 ? 10.835 -14.751 -8.242 1.00 95.62 91 GLY A CA 1
ATOM 688 C C . GLY A 1 91 ? 10.477 -13.560 -9.141 1.00 95.62 91 GLY A C 1
ATOM 689 O O . GLY A 1 91 ? 10.799 -13.579 -10.329 1.00 95.62 91 GLY A O 1
ATOM 690 N N . LEU A 1 92 ? 9.742 -12.569 -8.625 1.00 97.75 92 LEU A N 1
ATOM 691 C CA . LEU A 1 92 ? 9.470 -11.299 -9.301 1.00 97.75 92 LEU A CA 1
ATOM 692 C C . LEU A 1 92 ? 9.931 -10.135 -8.420 1.00 97.75 92 LEU A C 1
ATOM 694 O O . LEU A 1 92 ? 9.562 -10.062 -7.247 1.00 97.75 92 LEU A O 1
ATOM 698 N N . THR A 1 93 ? 10.697 -9.201 -8.990 1.00 98.50 93 THR A N 1
ATOM 699 C CA . THR A 1 93 ? 11.068 -7.961 -8.299 1.00 98.50 93 THR A CA 1
ATOM 700 C C . THR A 1 93 ? 9.843 -7.064 -8.143 1.00 98.50 93 THR A C 1
ATOM 702 O O . THR A 1 93 ? 9.177 -6.713 -9.121 1.00 98.50 93 THR A O 1
ATOM 705 N N . VAL A 1 94 ? 9.557 -6.672 -6.908 1.00 98.62 94 VAL A N 1
ATOM 706 C CA . VAL A 1 94 ? 8.409 -5.848 -6.522 1.00 98.62 94 VAL A CA 1
ATOM 707 C C . VAL A 1 94 ? 8.852 -4.742 -5.563 1.00 98.62 94 VAL A C 1
ATOM 709 O O . VAL A 1 94 ? 9.894 -4.847 -4.912 1.00 98.62 94 VAL A O 1
ATOM 712 N N . THR A 1 95 ? 8.074 -3.667 -5.444 1.00 98.56 95 THR A N 1
ATOM 713 C CA . THR A 1 95 ? 8.281 -2.698 -4.361 1.00 98.56 95 THR A CA 1
ATOM 714 C C . THR A 1 95 ? 8.143 -3.386 -3.003 1.00 98.56 95 THR A C 1
ATOM 716 O O . THR A 1 95 ? 7.289 -4.257 -2.822 1.00 98.56 95 THR A O 1
ATOM 719 N N . GLY A 1 96 ? 8.971 -2.985 -2.037 1.00 98.56 96 GLY A N 1
ATOM 720 C CA . GLY A 1 96 ? 8.885 -3.432 -0.647 1.00 98.56 96 GLY A CA 1
ATOM 721 C C . GLY A 1 96 ? 7.488 -3.203 -0.070 1.00 98.56 96 GLY A C 1
ATOM 722 O O . GLY A 1 96 ? 6.721 -2.380 -0.584 1.00 98.56 96 GLY A O 1
ATOM 723 N N . LEU A 1 97 ? 7.130 -3.952 0.970 1.00 98.62 97 LEU A N 1
ATOM 724 C CA . LEU A 1 97 ? 5.759 -4.007 1.477 1.00 98.62 97 LEU A CA 1
ATOM 725 C C . LEU A 1 97 ? 5.240 -2.623 1.896 1.00 98.62 97 LEU A C 1
ATOM 727 O O . LEU A 1 97 ? 4.153 -2.218 1.494 1.00 98.62 97 LEU A O 1
ATOM 731 N N . GLU A 1 98 ? 6.043 -1.851 2.620 1.00 98.44 98 GLU A N 1
ATOM 732 C CA . GLU A 1 98 ? 5.709 -0.508 3.094 1.00 98.44 98 GLU A CA 1
ATOM 733 C C . GLU A 1 98 ? 5.518 0.481 1.942 1.00 98.44 98 GLU A C 1
ATOM 735 O O . GLU A 1 98 ? 4.535 1.222 1.906 1.00 98.44 98 GLU A O 1
ATOM 740 N N . LEU A 1 99 ? 6.432 0.478 0.964 1.00 98.19 99 LEU A N 1
ATOM 741 C CA . LEU A 1 99 ? 6.320 1.345 -0.211 1.00 98.19 99 LEU A CA 1
ATOM 742 C C . LEU A 1 99 ? 5.098 0.962 -1.054 1.00 98.19 99 LEU A C 1
ATOM 744 O O . LEU A 1 99 ? 4.388 1.838 -1.548 1.00 98.19 99 LEU A O 1
ATOM 748 N N . THR A 1 100 ? 4.819 -0.339 -1.157 1.00 98.50 100 THR A N 1
ATOM 749 C CA . THR A 1 100 ? 3.615 -0.864 -1.804 1.00 98.50 100 THR A CA 1
ATOM 750 C C . THR A 1 100 ? 2.358 -0.364 -1.107 1.00 98.50 100 THR A C 1
ATOM 752 O O . THR A 1 100 ? 1.462 0.131 -1.783 1.00 98.50 100 THR A O 1
ATOM 755 N N . VAL A 1 101 ? 2.289 -0.440 0.226 1.00 98.19 101 VAL A N 1
ATOM 756 C CA . VAL A 1 101 ? 1.146 0.056 1.005 1.00 98.19 101 VAL A CA 1
ATOM 757 C C . VAL A 1 101 ? 0.918 1.545 0.747 1.00 98.19 101 VAL A C 1
ATOM 759 O O . VAL A 1 101 ? -0.211 1.944 0.451 1.00 98.19 101 VAL A O 1
ATOM 762 N N . LEU A 1 102 ? 1.974 2.362 0.799 1.00 96.94 102 LEU A N 1
ATOM 763 C CA . LEU A 1 102 ? 1.877 3.804 0.556 1.00 96.94 102 LEU A CA 1
ATOM 764 C C . LEU A 1 102 ? 1.348 4.106 -0.855 1.00 96.94 102 LEU A C 1
ATOM 766 O O . LEU A 1 102 ? 0.402 4.876 -1.012 1.00 96.94 102 LEU A O 1
ATOM 770 N N . ASP A 1 103 ? 1.930 3.486 -1.881 1.00 96.19 103 ASP A N 1
ATOM 771 C CA . ASP A 1 103 ? 1.579 3.758 -3.277 1.00 96.19 103 ASP A CA 1
ATOM 772 C C . ASP A 1 103 ? 0.209 3.185 -3.668 1.00 96.19 103 ASP A C 1
ATOM 774 O O . ASP A 1 103 ? -0.573 3.829 -4.376 1.00 96.19 103 ASP A O 1
ATOM 778 N N . ALA A 1 104 ? -0.111 1.980 -3.196 1.00 95.81 104 ALA A N 1
ATOM 779 C CA . ALA A 1 104 ? -1.400 1.353 -3.441 1.00 95.81 104 ALA A CA 1
ATOM 780 C C . ALA A 1 104 ? -2.529 2.134 -2.768 1.00 95.81 104 ALA A C 1
ATOM 782 O O . ALA A 1 104 ? -3.583 2.284 -3.376 1.00 95.81 104 ALA A O 1
ATOM 783 N N . SER A 1 105 ? -2.309 2.710 -1.583 1.00 93.19 105 SER A N 1
ATOM 784 C CA . SER A 1 105 ? -3.331 3.503 -0.881 1.00 93.19 105 SER A CA 1
ATOM 785 C C . SER A 1 105 ? -3.700 4.796 -1.607 1.00 93.19 105 SER A C 1
ATOM 787 O O . SER A 1 105 ? -4.842 5.240 -1.543 1.00 93.19 105 SER A O 1
ATOM 789 N N . VAL A 1 106 ? -2.776 5.377 -2.375 1.00 90.12 106 VAL A N 1
ATOM 790 C CA . VAL A 1 106 ? -3.065 6.552 -3.217 1.00 90.12 106 VAL A CA 1
ATOM 791 C C . VAL A 1 106 ? -4.060 6.219 -4.332 1.00 90.12 106 VAL A C 1
ATOM 793 O O . VAL A 1 106 ? -4.854 7.076 -4.710 1.00 90.12 106 VAL A O 1
ATOM 796 N N . THR A 1 107 ? -4.013 4.991 -4.856 1.00 87.81 107 THR A N 1
ATOM 797 C CA . THR A 1 107 ? -4.811 4.566 -6.021 1.00 87.81 107 THR A CA 1
ATOM 798 C C . THR A 1 107 ? -6.068 3.800 -5.611 1.00 87.81 107 THR A C 1
ATOM 800 O O . THR A 1 107 ? -7.139 3.979 -6.179 1.00 87.81 107 THR A O 1
ATOM 803 N N . LEU A 1 108 ? -5.935 2.923 -4.619 1.00 86.25 108 LEU A N 1
ATOM 804 C CA . LEU A 1 108 ? -6.987 2.054 -4.108 1.00 86.25 108 LEU A CA 1
ATOM 805 C C . LEU A 1 108 ? -7.651 2.627 -2.851 1.00 86.25 108 LEU A C 1
ATOM 807 O O . LEU A 1 108 ? -8.618 2.044 -2.379 1.00 86.25 108 LEU A O 1
ATOM 811 N N . GLY A 1 109 ? -7.181 3.745 -2.310 1.00 83.81 109 GLY A N 1
ATOM 812 C CA . GLY A 1 109 ? -7.746 4.371 -1.120 1.00 83.81 109 GLY A CA 1
ATOM 813 C C . GLY A 1 109 ? -7.150 3.869 0.197 1.00 83.81 109 GLY A C 1
ATOM 814 O O . GLY A 1 109 ? -6.464 2.848 0.274 1.00 83.81 109 GLY A O 1
ATOM 815 N N . VAL A 1 110 ? -7.463 4.614 1.257 1.00 83.00 110 VAL A N 1
ATOM 816 C CA . VAL A 1 110 ? -6.871 4.500 2.599 1.00 83.00 110 VAL A CA 1
ATOM 817 C C . VAL A 1 110 ? -7.027 3.118 3.251 1.00 83.00 110 VAL A C 1
ATOM 819 O O . VAL A 1 110 ? -6.169 2.712 4.030 1.00 83.00 110 VAL A O 1
ATOM 822 N N . LYS A 1 111 ? -8.061 2.352 2.870 1.00 80.06 111 LYS A N 1
ATOM 823 C CA . LYS A 1 111 ? -8.347 1.013 3.419 1.00 80.06 111 LYS A CA 1
ATOM 824 C C . LYS A 1 111 ? -7.184 0.024 3.249 1.00 80.06 111 LYS A C 1
ATOM 826 O O . LYS A 1 111 ? -7.056 -0.891 4.053 1.00 80.06 111 LYS A O 1
ATOM 831 N N . VAL A 1 112 ? -6.331 0.195 2.231 1.00 88.50 112 VAL A N 1
ATOM 832 C CA . VAL A 1 112 ? -5.142 -0.661 2.050 1.00 88.50 112 VAL A CA 1
ATOM 833 C C . VAL A 1 112 ? -4.129 -0.438 3.175 1.00 88.50 112 VAL A C 1
ATOM 835 O O . VAL A 1 112 ? -3.646 -1.404 3.760 1.00 88.50 112 VAL A O 1
ATOM 838 N N . MET A 1 113 ? -3.833 0.823 3.501 1.00 90.31 113 MET A N 1
ATOM 839 C CA . MET A 1 113 ? -2.949 1.182 4.612 1.00 90.31 113 MET A CA 1
ATOM 840 C C . MET A 1 113 ? -3.548 0.790 5.955 1.00 90.31 113 MET A C 1
ATOM 842 O O . MET A 1 113 ? -2.858 0.176 6.764 1.00 90.31 113 MET A O 1
ATOM 846 N N . ASP A 1 114 ? -4.835 1.071 6.144 1.00 82.50 114 ASP A N 1
ATOM 847 C CA . ASP A 1 114 ? -5.557 0.741 7.369 1.00 82.50 114 ASP A CA 1
ATOM 848 C C . ASP A 1 114 ? -5.529 -0.767 7.650 1.00 82.50 114 ASP A C 1
ATOM 850 O O . ASP A 1 114 ? -5.055 -1.209 8.691 1.00 82.50 114 ASP A O 1
ATOM 854 N N . SER A 1 115 ? -5.907 -1.581 6.661 1.00 79.62 115 SER A N 1
ATOM 855 C CA . SER A 1 115 ? -5.872 -3.041 6.772 1.00 79.62 115 SER A CA 1
ATOM 856 C C . SER A 1 115 ? -4.456 -3.577 7.002 1.00 79.62 115 SER A C 1
ATOM 858 O O . SER A 1 115 ? -4.268 -4.496 7.799 1.00 79.62 115 SER A O 1
ATOM 860 N N . ALA A 1 116 ? -3.435 -3.011 6.352 1.00 89.06 116 ALA A N 1
ATOM 861 C CA . ALA A 1 116 ? -2.053 -3.440 6.560 1.00 89.06 116 ALA A CA 1
ATOM 862 C C . ALA A 1 116 ? -1.550 -3.139 7.986 1.00 89.06 116 ALA A C 1
ATOM 864 O O . ALA A 1 116 ? -0.815 -3.953 8.551 1.00 89.06 116 ALA A O 1
ATOM 865 N N . LEU A 1 117 ? -1.962 -2.009 8.572 1.00 85.88 117 LEU A N 1
ATOM 866 C CA . LEU A 1 117 ? -1.663 -1.642 9.959 1.00 85.88 117 LEU A CA 1
ATOM 867 C C . LEU A 1 117 ? -2.443 -2.510 10.956 1.00 85.88 117 LEU A C 1
ATOM 869 O O . LEU A 1 117 ? -1.836 -3.080 11.863 1.00 85.88 117 LEU A O 1
ATOM 873 N N . LEU A 1 118 ? -3.756 -2.675 10.757 1.00 81.44 118 LEU A N 1
ATOM 874 C CA . LEU A 1 118 ? -4.628 -3.495 11.611 1.00 81.44 118 LEU A CA 1
ATOM 875 C C . LEU A 1 118 ? -4.162 -4.955 11.663 1.00 81.44 118 LEU A C 1
ATOM 877 O O . LEU A 1 118 ? -4.071 -5.550 12.735 1.00 81.44 118 LEU A O 1
ATOM 881 N N . ASN A 1 119 ? -3.775 -5.516 10.515 1.00 81.12 119 ASN A N 1
ATOM 882 C CA . ASN A 1 119 ? -3.237 -6.876 10.420 1.00 81.12 119 ASN A CA 1
ATOM 883 C C . ASN A 1 119 ? -1.750 -6.977 10.802 1.00 81.12 119 ASN A C 1
ATOM 885 O O . ASN A 1 119 ? -1.137 -8.022 10.586 1.00 81.12 119 ASN A O 1
ATOM 889 N N . LYS A 1 120 ? -1.148 -5.901 11.330 1.00 84.19 120 LYS A N 1
ATOM 890 C CA . LYS A 1 120 ? 0.257 -5.834 11.772 1.00 84.19 120 LYS A CA 1
ATOM 891 C C . LYS A 1 120 ? 1.271 -6.245 10.694 1.00 84.19 120 LYS A C 1
ATOM 893 O O . LYS A 1 120 ? 2.381 -6.662 11.016 1.00 84.19 120 LYS A O 1
ATOM 898 N N . LYS A 1 121 ? 0.909 -6.116 9.412 1.00 92.69 121 LYS A N 1
ATOM 899 C CA . LYS A 1 121 ? 1.810 -6.372 8.276 1.00 92.69 121 LYS A CA 1
ATOM 900 C C . LYS A 1 121 ? 2.872 -5.279 8.149 1.00 92.69 121 LYS A C 1
ATOM 902 O O . LYS A 1 121 ? 3.956 -5.536 7.643 1.00 92.69 121 LYS A O 1
ATOM 907 N N . VAL A 1 122 ? 2.550 -4.066 8.597 1.00 93.94 122 VAL A N 1
ATOM 908 C CA . VAL A 1 122 ? 3.441 -2.898 8.645 1.00 93.94 122 VAL A CA 1
ATOM 909 C C . VAL A 1 122 ? 3.194 -2.115 9.935 1.00 93.94 122 VAL A C 1
ATOM 911 O O . VAL A 1 122 ? 2.183 -2.313 10.607 1.00 93.94 122 VAL A O 1
ATOM 914 N N . THR A 1 123 ? 4.098 -1.196 10.274 1.00 89.31 123 THR A N 1
ATOM 915 C CA . THR A 1 123 ? 3.923 -0.255 11.392 1.00 89.31 123 THR A CA 1
ATOM 916 C C . THR A 1 123 ? 3.917 1.183 10.891 1.00 89.31 123 THR A C 1
ATOM 918 O O . THR A 1 123 ? 4.526 1.493 9.866 1.00 89.31 123 THR A O 1
ATOM 921 N N . VAL A 1 124 ? 3.282 2.088 11.643 1.00 88.38 124 VAL A N 1
ATOM 922 C CA . VAL A 1 124 ? 3.290 3.529 11.341 1.00 88.38 124 VAL A CA 1
ATOM 923 C C . VAL A 1 124 ? 4.723 4.057 11.217 1.00 88.38 124 VAL A C 1
ATOM 925 O O . VAL A 1 124 ? 5.043 4.735 10.246 1.00 88.38 124 VAL A O 1
ATOM 928 N N . ALA A 1 125 ? 5.616 3.676 12.137 1.00 86.88 125 ALA A N 1
ATOM 929 C CA . ALA A 1 125 ? 7.018 4.099 12.119 1.00 86.88 125 ALA A CA 1
ATOM 930 C C . ALA A 1 125 ? 7.785 3.607 10.874 1.00 86.88 125 ALA A C 1
ATOM 932 O O . ALA A 1 125 ? 8.608 4.340 10.312 1.00 86.88 125 ALA A O 1
ATOM 933 N N . ALA A 1 126 ? 7.510 2.381 10.415 1.00 95.00 126 ALA A N 1
ATOM 934 C CA . ALA A 1 126 ? 8.107 1.838 9.197 1.00 95.00 126 ALA A CA 1
ATOM 935 C C . ALA A 1 126 ? 7.587 2.564 7.945 1.00 95.00 126 ALA A C 1
ATOM 937 O O . ALA A 1 126 ? 8.386 2.985 7.103 1.00 95.00 126 ALA A O 1
ATOM 938 N N . LEU A 1 127 ? 6.270 2.787 7.861 1.00 95.81 127 LEU A N 1
ATOM 939 C CA . LEU A 1 127 ? 5.647 3.550 6.776 1.00 95.81 127 LEU A CA 1
ATOM 940 C C . LEU A 1 127 ? 6.193 4.978 6.711 1.00 95.81 127 LEU A C 1
ATOM 942 O O . LEU A 1 127 ? 6.536 5.450 5.633 1.00 95.81 127 LEU A O 1
ATOM 946 N N . ASP A 1 128 ? 6.335 5.642 7.852 1.00 93.12 128 ASP A N 1
ATOM 947 C CA . ASP A 1 128 ? 6.854 7.006 7.971 1.00 93.12 128 ASP A CA 1
ATOM 948 C C . ASP A 1 128 ? 8.324 7.103 7.527 1.00 93.12 128 ASP A C 1
ATOM 950 O O . ASP A 1 128 ? 8.710 7.972 6.737 1.00 93.12 128 ASP A O 1
ATOM 954 N N . THR A 1 129 ? 9.142 6.131 7.934 1.00 95.94 129 THR A N 1
ATOM 955 C CA . THR A 1 129 ? 10.534 6.011 7.479 1.00 95.94 129 THR A CA 1
ATOM 956 C C . THR A 1 129 ? 10.617 5.858 5.960 1.00 95.94 129 THR A C 1
ATOM 958 O O . THR A 1 129 ? 11.355 6.593 5.298 1.00 95.94 129 THR A O 1
ATOM 961 N N . VAL A 1 130 ? 9.848 4.934 5.384 1.00 97.69 130 VAL A N 1
ATOM 962 C CA . VAL A 1 130 ? 9.837 4.674 3.935 1.00 97.69 130 VAL A CA 1
ATOM 963 C C . VAL A 1 130 ? 9.267 5.866 3.168 1.00 97.69 130 VAL A C 1
ATOM 965 O O . VAL A 1 130 ? 9.809 6.238 2.123 1.00 97.69 130 VAL A O 1
ATOM 968 N N . GLN A 1 131 ? 8.233 6.511 3.709 1.00 96.12 131 GLN A N 1
ATOM 969 C CA . GLN A 1 131 ? 7.605 7.697 3.144 1.00 96.12 131 GLN A CA 1
ATOM 970 C C . GLN A 1 131 ? 8.596 8.852 3.014 1.00 96.12 131 GLN A C 1
ATOM 972 O O . GLN A 1 131 ? 8.657 9.457 1.942 1.00 96.12 131 GLN A O 1
ATOM 977 N N . ARG A 1 132 ? 9.390 9.130 4.058 1.00 95.44 132 ARG A N 1
ATOM 978 C CA . ARG A 1 132 ? 10.445 10.154 4.022 1.00 95.44 132 ARG A CA 1
ATOM 979 C C . ARG A 1 132 ? 11.529 9.842 2.997 1.00 95.44 132 ARG A C 1
ATOM 981 O O . ARG A 1 132 ? 11.889 10.719 2.218 1.00 95.44 132 ARG A O 1
ATOM 988 N N . ARG A 1 133 ? 12.026 8.599 2.960 1.00 94.75 133 ARG A N 1
ATOM 989 C CA . ARG A 1 133 ? 13.067 8.181 1.996 1.00 94.75 133 ARG A CA 1
ATOM 990 C C . ARG A 1 133 ? 12.618 8.319 0.548 1.00 94.75 133 ARG A C 1
ATOM 992 O O . ARG A 1 133 ? 13.420 8.628 -0.322 1.00 94.75 133 ARG A O 1
ATOM 999 N N . ASN A 1 134 ? 11.334 8.084 0.306 1.00 95.00 134 ASN A N 1
ATOM 1000 C CA . ASN A 1 134 ? 10.732 8.118 -1.017 1.00 95.00 134 ASN A CA 1
ATOM 1001 C C . ASN A 1 134 ? 9.938 9.419 -1.252 1.00 95.00 134 ASN A C 1
ATOM 1003 O O . ASN A 1 134 ? 9.002 9.430 -2.056 1.00 95.00 134 ASN A O 1
ATOM 1007 N N . ALA A 1 135 ? 10.243 10.503 -0.532 1.00 91.44 135 ALA A N 1
ATOM 1008 C CA . ALA A 1 135 ? 9.566 11.788 -0.694 1.00 91.44 135 ALA A CA 1
ATOM 1009 C C . ALA A 1 135 ? 9.750 12.364 -2.112 1.00 91.44 135 ALA A C 1
ATOM 1011 O O . ALA A 1 135 ? 10.673 12.007 -2.839 1.00 91.44 135 ALA A O 1
ATOM 1012 N N . GLY A 1 136 ? 8.832 13.237 -2.537 1.00 87.44 136 GLY A N 1
ATOM 1013 C CA . GLY A 1 136 ? 8.876 13.874 -3.863 1.00 87.44 136 GLY A CA 1
ATOM 1014 C C . GLY A 1 136 ? 8.363 13.008 -5.022 1.00 87.44 136 GLY A C 1
ATOM 1015 O O . GLY A 1 136 ? 8.160 13.519 -6.121 1.00 87.44 136 GLY A O 1
ATOM 1016 N N . ARG A 1 137 ? 8.072 11.718 -4.795 1.00 91.56 137 ARG A N 1
ATOM 1017 C CA . ARG A 1 137 ? 7.409 10.867 -5.798 1.00 91.56 137 ARG A CA 1
ATOM 1018 C C . ARG A 1 137 ? 5.943 11.263 -6.013 1.00 91.56 137 ARG A C 1
ATOM 1020 O O . ARG A 1 137 ? 5.276 11.770 -5.107 1.00 91.56 137 ARG A O 1
ATOM 1027 N N . ARG A 1 138 ? 5.395 10.939 -7.190 1.00 86.62 138 ARG A N 1
ATOM 1028 C CA . ARG A 1 138 ? 3.951 11.052 -7.462 1.00 86.62 138 ARG A CA 1
ATOM 1029 C C . ARG A 1 138 ? 3.150 10.318 -6.379 1.00 86.62 138 ARG A C 1
ATOM 1031 O O . ARG A 1 138 ? 3.458 9.179 -6.050 1.00 86.62 138 ARG A O 1
ATOM 1038 N N . GLY A 1 139 ? 2.130 10.978 -5.829 1.00 86.81 139 GLY A N 1
ATOM 1039 C CA . GLY A 1 139 ? 1.297 10.428 -4.753 1.00 86.81 139 GLY A CA 1
ATOM 1040 C C . GLY A 1 139 ? 1.871 10.591 -3.341 1.00 86.81 139 GLY A C 1
ATOM 1041 O O . GLY A 1 139 ? 1.133 10.404 -2.379 1.00 86.81 139 GLY A O 1
ATOM 1042 N N . SER A 1 140 ? 3.133 11.016 -3.195 1.00 90.12 140 SER A N 1
ATOM 1043 C CA . SER A 1 140 ? 3.778 11.222 -1.891 1.00 90.12 140 SER A CA 1
ATOM 1044 C C . SER A 1 140 ? 3.006 12.170 -0.964 1.00 90.12 140 SER A C 1
ATOM 1046 O O . SER A 1 140 ? 2.813 11.778 0.186 1.00 90.12 140 SER A O 1
ATOM 1048 N N . PRO A 1 141 ? 2.491 13.340 -1.407 1.00 88.19 141 PRO A N 1
ATOM 1049 C CA . PRO A 1 141 ? 1.706 14.206 -0.527 1.00 88.19 141 PRO A CA 1
ATOM 1050 C C . PRO A 1 141 ? 0.435 13.525 -0.011 1.00 88.19 141 PRO A C 1
ATOM 1052 O O . PRO A 1 141 ? 0.179 13.558 1.185 1.00 88.19 141 PRO A O 1
ATOM 1055 N N . ARG A 1 142 ? -0.309 12.829 -0.885 1.00 86.81 142 ARG A N 1
ATOM 1056 C CA . ARG A 1 142 ? -1.537 12.112 -0.502 1.00 86.81 142 ARG A CA 1
ATOM 1057 C C . ARG A 1 142 ? -1.237 10.968 0.472 1.00 86.81 142 ARG A C 1
ATOM 1059 O O . ARG A 1 142 ? -1.921 10.847 1.480 1.00 86.81 142 ARG A O 1
ATOM 1066 N N . ALA A 1 143 ? -0.191 10.180 0.215 1.00 89.62 143 ALA A N 1
ATOM 1067 C CA . ALA A 1 143 ? 0.244 9.113 1.120 1.00 89.62 143 ALA A CA 1
ATOM 1068 C C . ALA A 1 143 ? 0.697 9.655 2.487 1.00 89.62 143 ALA A C 1
ATOM 1070 O O . ALA A 1 143 ? 0.371 9.065 3.513 1.00 89.62 143 ALA A O 1
ATOM 1071 N N . ARG A 1 144 ? 1.405 10.796 2.509 1.00 89.75 144 ARG A N 1
ATOM 1072 C CA . ARG A 1 144 ? 1.798 11.482 3.749 1.00 89.75 144 ARG A CA 1
ATOM 1073 C C . ARG A 1 144 ? 0.574 11.923 4.546 1.00 89.75 144 ARG A C 1
ATOM 1075 O O . ARG A 1 144 ? 0.494 11.595 5.719 1.00 89.75 144 ARG A O 1
ATOM 1082 N N . SER A 1 145 ? -0.383 12.597 3.912 1.00 85.38 145 SER A N 1
ATOM 1083 C CA . SER A 1 145 ? -1.603 13.047 4.591 1.00 85.38 145 SER A CA 1
ATOM 1084 C C . SER A 1 145 ? -2.425 11.882 5.153 1.00 85.38 145 SER A C 1
ATOM 10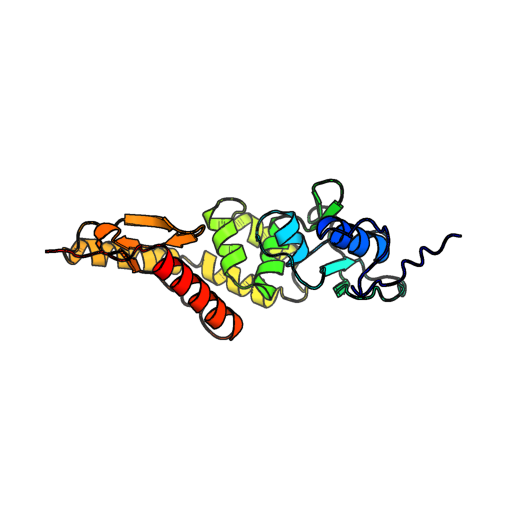86 O O . SER A 1 145 ? -2.934 11.985 6.263 1.00 85.38 145 SER A O 1
ATOM 1088 N N . MET A 1 146 ? -2.517 10.755 4.433 1.00 85.56 146 MET A N 1
ATOM 1089 C CA . MET A 1 146 ? -3.157 9.534 4.949 1.00 85.56 146 MET A CA 1
ATOM 1090 C C . MET A 1 146 ? -2.444 9.004 6.200 1.00 85.56 146 MET A C 1
ATOM 1092 O O . MET A 1 146 ? -3.093 8.696 7.195 1.00 85.56 146 MET A O 1
ATOM 1096 N N . LEU A 1 147 ? -1.111 8.933 6.162 1.00 85.81 147 LEU A N 1
ATOM 1097 C CA . LEU A 1 147 ? -0.310 8.455 7.285 1.00 85.81 147 LEU A CA 1
ATOM 1098 C C . LEU A 1 147 ? -0.397 9.392 8.499 1.00 85.81 147 LEU A C 1
ATOM 1100 O O . LEU A 1 147 ? -0.517 8.919 9.625 1.00 85.81 147 LEU A O 1
ATOM 1104 N N . GLU A 1 148 ? -0.376 10.708 8.283 1.00 83.31 148 GLU A N 1
ATOM 1105 C CA . GLU A 1 148 ? -0.556 11.720 9.333 1.00 83.31 148 GLU A CA 1
ATOM 1106 C C . GLU A 1 148 ? -1.931 11.594 9.997 1.00 83.31 148 GLU A C 1
ATOM 1108 O O . GLU A 1 148 ? -2.017 11.596 11.223 1.00 83.31 148 GLU A O 1
ATOM 1113 N N . ALA A 1 149 ? -2.992 11.395 9.208 1.00 77.19 149 ALA A N 1
ATOM 1114 C CA . ALA A 1 149 ? -4.342 11.181 9.728 1.00 77.19 149 ALA A CA 1
ATOM 1115 C C . ALA A 1 149 ? -4.465 9.902 10.578 1.00 77.19 149 ALA A C 1
ATOM 1117 O O . ALA A 1 149 ? -5.246 9.869 11.524 1.00 77.19 149 ALA A O 1
ATOM 1118 N N . MET A 1 150 ? -3.685 8.861 10.271 1.00 74.44 150 MET A N 1
ATOM 1119 C CA . MET A 1 150 ? -3.622 7.635 11.080 1.00 74.44 150 MET A CA 1
ATOM 1120 C C . MET A 1 150 ? -2.743 7.787 12.324 1.00 74.44 150 MET A C 1
ATOM 1122 O O . MET A 1 150 ? -3.013 7.178 13.355 1.00 74.44 150 MET A O 1
ATOM 1126 N N . SER A 1 151 ? -1.688 8.595 12.228 1.00 68.69 151 SER A N 1
ATOM 1127 C CA . SER A 1 151 ? -0.714 8.801 13.305 1.00 68.69 151 SER A CA 1
ATOM 1128 C C . SER A 1 151 ? -1.197 9.790 14.361 1.00 68.69 151 SER A C 1
ATOM 1130 O O . SER A 1 151 ? -0.719 9.750 15.490 1.00 68.69 151 SER A O 1
ATOM 1132 N N . SER A 1 152 ? -2.140 10.672 14.018 1.00 63.19 152 SER A N 1
ATOM 1133 C CA . SER A 1 152 ? -2.640 11.729 14.904 1.00 63.19 152 SER A CA 1
ATOM 1134 C C . SER A 1 152 ? -3.426 11.212 16.113 1.00 63.19 152 SER A C 1
ATOM 1136 O O . SER A 1 152 ? -3.877 12.015 16.922 1.00 63.19 152 SER A O 1
ATOM 1138 N N . GLY A 1 153 ? -3.624 9.895 16.249 1.00 59.31 153 GLY A N 1
ATOM 1139 C CA . GLY A 1 153 ? -4.358 9.294 17.364 1.00 59.31 153 GLY A CA 1
ATOM 1140 C C . GLY A 1 153 ? -5.857 9.600 17.356 1.00 59.31 153 GLY A C 1
ATOM 1141 O O . GLY A 1 153 ? -6.583 8.997 18.136 1.00 59.31 153 GLY A O 1
ATOM 1142 N N . ALA A 1 154 ? -6.335 10.458 16.449 1.00 57.84 154 ALA A N 1
ATOM 1143 C CA . ALA A 1 154 ? -7.724 10.899 16.368 1.00 57.84 154 ALA A CA 1
ATOM 1144 C C . ALA A 1 154 ? -8.696 9.734 16.143 1.00 57.84 154 ALA A C 1
ATOM 1146 O O . ALA A 1 154 ? -9.775 9.718 16.722 1.00 57.84 154 ALA A O 1
ATOM 1147 N N . ARG A 1 155 ? -8.300 8.724 15.354 1.00 62.72 155 ARG A N 1
ATOM 1148 C CA . ARG A 1 155 ? -9.092 7.498 15.187 1.00 62.72 155 ARG A CA 1
ATOM 1149 C C . ARG A 1 155 ? -9.202 6.723 16.501 1.00 62.72 155 ARG A C 1
ATOM 1151 O O . ARG A 1 155 ? -10.303 6.435 16.947 1.00 62.72 155 ARG A O 1
ATOM 1158 N N . SER A 1 156 ? -8.074 6.464 17.160 1.00 66.25 156 SER A N 1
ATOM 1159 C CA . SER A 1 156 ? -8.052 5.755 18.445 1.00 66.25 156 SER A CA 1
ATOM 1160 C C . SER A 1 156 ? -8.731 6.541 19.573 1.00 66.25 156 SER A C 1
ATOM 1162 O O . SER A 1 156 ? -9.265 5.950 20.508 1.00 66.25 156 SER A O 1
ATOM 1164 N N . GLU A 1 157 ? -8.711 7.870 19.514 1.00 66.31 157 GLU A N 1
ATOM 1165 C CA . GLU A 1 157 ? -9.432 8.742 20.436 1.00 66.31 157 GLU A CA 1
ATOM 1166 C C . GLU A 1 157 ? -10.940 8.697 20.178 1.00 66.31 157 GLU A C 1
ATOM 1168 O O . GLU A 1 157 ? -11.698 8.504 21.124 1.00 66.31 157 GLU A O 1
ATOM 1173 N N . ALA A 1 158 ? -11.374 8.781 18.919 1.00 70.19 158 ALA A N 1
ATOM 1174 C CA . ALA A 1 158 ? -12.778 8.668 18.542 1.00 70.19 158 ALA A CA 1
ATOM 1175 C C . ALA A 1 158 ? -13.351 7.280 18.875 1.00 70.19 158 ALA A C 1
ATOM 1177 O O . ALA A 1 158 ? -14.414 7.193 19.482 1.00 70.19 158 ALA A O 1
ATOM 1178 N N . GLU A 1 159 ? -12.620 6.199 18.590 1.00 77.19 159 GLU A N 1
ATOM 1179 C CA . GLU A 1 159 ? -12.977 4.838 19.016 1.00 77.19 159 GLU A CA 1
ATOM 1180 C C . GLU A 1 159 ? -13.099 4.754 20.545 1.00 77.19 159 GLU A C 1
ATOM 1182 O O . GLU A 1 159 ? -14.091 4.248 21.068 1.00 77.19 159 GLU A O 1
ATOM 1187 N N . ARG A 1 160 ? -12.141 5.318 21.294 1.00 79.62 160 ARG A N 1
ATOM 1188 C CA . ARG A 1 160 ? -12.181 5.330 22.766 1.00 79.62 160 ARG A CA 1
ATOM 1189 C C . ARG A 1 160 ? -13.355 6.141 23.319 1.00 79.62 160 ARG A C 1
ATOM 1191 O O . ARG A 1 160 ? -13.938 5.744 24.327 1.00 79.62 160 ARG A O 1
ATOM 1198 N N . ILE A 1 161 ? -13.687 7.275 22.705 1.00 83.12 161 ILE A N 1
ATOM 1199 C CA . ILE A 1 161 ? -14.849 8.090 23.082 1.00 83.12 161 ILE A CA 1
ATOM 1200 C C . ILE A 1 161 ? -16.136 7.302 22.823 1.00 83.12 161 ILE A C 1
ATOM 1202 O O . ILE A 1 161 ? -16.976 7.220 23.717 1.00 83.12 161 ILE A O 1
ATOM 1206 N N . THR A 1 162 ? -16.266 6.660 21.660 1.00 84.94 162 THR A N 1
ATOM 1207 C CA . THR A 1 162 ? -17.427 5.821 21.330 1.00 84.94 162 THR A CA 1
ATOM 1208 C C . THR A 1 162 ? -17.582 4.661 22.303 1.00 84.94 162 THR A C 1
ATOM 1210 O O . THR A 1 162 ? -18.684 4.445 22.801 1.00 84.94 162 THR A O 1
ATOM 1213 N N . ALA A 1 163 ? -16.498 3.958 22.642 1.00 86.06 163 ALA A N 1
ATOM 1214 C CA . ALA A 1 163 ? -16.539 2.879 23.628 1.00 86.06 163 ALA A CA 1
ATOM 1215 C C . ALA A 1 163 ? -17.105 3.369 24.972 1.00 86.06 163 ALA A C 1
ATOM 1217 O O . ALA A 1 163 ? -18.040 2.775 25.501 1.00 86.06 163 ALA A O 1
ATOM 1218 N N . LYS A 1 164 ? -16.627 4.518 25.474 1.00 88.06 164 LYS A N 1
ATOM 1219 C CA . LYS A 1 164 ? -17.141 5.125 26.715 1.00 88.06 164 LYS A CA 1
ATOM 1220 C C . LYS A 1 164 ? -18.618 5.514 26.629 1.00 88.06 164 LYS A C 1
ATOM 1222 O O . LYS A 1 164 ? -19.339 5.387 27.616 1.00 88.06 164 LYS A O 1
ATOM 1227 N N . LEU A 1 165 ? -19.075 6.002 25.474 1.00 89.56 165 LEU A N 1
ATOM 1228 C CA . LEU A 1 165 ? -20.490 6.317 25.260 1.00 89.56 165 LEU A CA 1
ATOM 1229 C C . LEU A 1 165 ? -21.348 5.049 25.285 1.00 89.56 165 LEU A C 1
ATOM 1231 O O . LEU A 1 165 ? -22.393 5.045 25.931 1.00 89.56 165 LEU A O 1
ATOM 1235 N N . LEU A 1 166 ? -20.897 3.967 24.643 1.00 89.00 166 LEU A N 1
ATOM 1236 C CA . LEU A 1 166 ? -21.595 2.682 24.662 1.00 89.00 166 LEU A CA 1
ATOM 1237 C C . LEU A 1 166 ? -21.664 2.107 26.083 1.00 89.00 166 LEU A C 1
ATOM 1239 O O . LEU A 1 166 ? -22.752 1.748 26.529 1.00 89.00 166 LEU A O 1
ATOM 1243 N N . GLU A 1 167 ? -20.559 2.128 26.832 1.00 87.31 167 GLU A N 1
ATOM 1244 C CA . GLU A 1 167 ? -20.523 1.722 28.247 1.00 87.31 167 GLU A CA 1
ATOM 1245 C C . GLU A 1 167 ? -21.491 2.543 29.117 1.00 87.31 167 GLU A C 1
ATOM 1247 O O . GLU A 1 167 ? -22.229 1.981 29.925 1.00 87.31 167 GLU A O 1
ATOM 1252 N N . GLY A 1 168 ? -21.529 3.868 28.935 1.00 87.31 168 GLY A N 1
ATOM 1253 C CA . GLY A 1 168 ? -22.375 4.774 29.722 1.00 87.31 168 GLY A CA 1
ATOM 1254 C C . GLY A 1 168 ? -23.855 4.805 29.322 1.00 87.31 168 GLY A C 1
ATOM 1255 O O . GLY A 1 168 ? -24.680 5.319 30.074 1.00 87.31 168 GLY A O 1
ATOM 1256 N N . SER A 1 169 ? -24.205 4.272 28.151 1.00 85.25 169 SER A N 1
ATOM 1257 C CA . SER A 1 169 ? -25.565 4.322 27.589 1.00 85.25 169 SER A CA 1
ATOM 1258 C C . SER A 1 169 ? -26.484 3.173 28.020 1.00 85.25 169 SER A C 1
ATOM 1260 O O . SER A 1 169 ? -27.683 3.217 27.751 1.00 85.25 169 SER A O 1
ATOM 1262 N N . GLY A 1 170 ? -25.943 2.131 28.663 1.00 83.62 170 GLY A N 1
ATOM 1263 C CA . GLY A 1 170 ? -26.694 0.923 29.026 1.00 83.62 170 GLY A CA 1
ATOM 1264 C C . GLY A 1 170 ? -26.934 -0.053 27.865 1.00 83.62 170 GLY A C 1
ATOM 1265 O O . GLY A 1 170 ? -27.571 -1.088 28.067 1.00 83.62 170 GLY A O 1
ATOM 1266 N N . PHE A 1 171 ? -26.411 0.226 26.664 1.00 85.38 171 PHE A N 1
ATOM 1267 C CA . PHE A 1 171 ? -26.400 -0.742 25.569 1.00 85.38 171 PHE A CA 1
ATOM 1268 C C . PHE A 1 171 ? -25.421 -1.884 25.884 1.00 85.38 171 PHE A C 1
ATOM 1270 O O . PHE A 1 171 ? -24.231 -1.666 26.105 1.00 85.38 171 PHE A O 1
ATOM 1277 N N . THR A 1 172 ? -25.922 -3.119 25.890 1.00 86.75 172 THR A N 1
ATOM 1278 C CA . THR A 1 172 ? -25.148 -4.339 26.176 1.00 86.75 172 THR A CA 1
ATOM 1279 C C . THR A 1 172 ? -25.085 -5.248 24.947 1.00 86.75 172 THR A C 1
ATOM 1281 O O . THR A 1 172 ? -25.825 -5.054 23.984 1.00 86.75 172 THR A O 1
ATOM 1284 N N . GLY A 1 173 ? -24.182 -6.234 24.957 1.00 87.38 173 GLY A N 1
ATOM 1285 C CA . GLY A 1 173 ? -24.053 -7.204 23.861 1.00 87.38 173 GLY A CA 1
ATOM 1286 C C . GLY A 1 173 ? -23.318 -6.682 22.623 1.00 87.38 173 GLY A C 1
ATOM 1287 O O . GLY A 1 173 ? -23.463 -7.262 21.547 1.00 87.38 173 GLY A O 1
ATOM 1288 N N . TRP A 1 174 ? -22.548 -5.600 22.764 1.00 92.81 174 TRP A N 1
ATOM 1289 C CA . TRP A 1 174 ? -21.612 -5.151 21.739 1.00 92.81 174 TRP A CA 1
ATOM 1290 C C . TRP A 1 174 ? -20.201 -5.689 21.992 1.00 92.81 174 TRP A C 1
ATOM 1292 O O . TRP A 1 174 ? -19.798 -5.899 23.137 1.00 92.81 174 TRP A O 1
ATOM 1302 N N . SER A 1 175 ? -19.444 -5.847 20.911 1.00 88.19 175 SER A N 1
ATOM 1303 C CA . SER A 1 175 ? -18.021 -6.187 20.907 1.00 88.19 175 SER A CA 1
ATOM 1304 C C . SER A 1 175 ? -17.263 -5.172 20.056 1.00 88.19 175 SER A C 1
ATOM 1306 O O . SER A 1 175 ? -17.793 -4.689 19.056 1.00 88.19 175 SER A O 1
ATOM 1308 N N . ALA A 1 176 ? -16.038 -4.823 20.451 1.00 86.75 176 ALA A N 1
ATOM 1309 C CA . ALA A 1 176 ? -15.150 -3.990 19.641 1.00 86.75 176 ALA A CA 1
ATOM 1310 C C . ALA A 1 176 ? -14.237 -4.848 18.755 1.00 86.75 176 ALA A C 1
ATOM 1312 O O . ALA A 1 176 ? -13.887 -5.968 19.130 1.00 86.75 176 ALA A O 1
ATOM 1313 N N . ASN A 1 177 ? -13.776 -4.290 17.633 1.00 80.44 177 ASN A N 1
ATOM 1314 C CA . ASN A 1 177 ? -12.847 -4.939 16.698 1.00 80.44 177 ASN A CA 1
ATOM 1315 C C . ASN A 1 177 ? -13.336 -6.314 16.201 1.00 80.44 177 ASN A C 1
ATOM 1317 O O . ASN A 1 177 ? -12.558 -7.267 16.101 1.00 80.44 177 ASN A O 1
ATOM 1321 N N . THR A 1 178 ? -14.627 -6.428 15.890 1.00 78.56 178 THR A N 1
ATOM 1322 C CA . THR A 1 178 ? -15.258 -7.693 15.497 1.00 78.56 178 THR A CA 1
ATOM 1323 C C . THR A 1 178 ? -14.935 -8.042 14.038 1.00 78.56 178 THR A C 1
ATOM 1325 O O . THR A 1 178 ? -15.286 -7.271 13.140 1.00 78.56 178 THR A O 1
ATOM 1328 N N . PRO A 1 179 ? -14.308 -9.197 13.742 1.00 75.06 179 PRO A N 1
ATOM 1329 C CA . PRO A 1 179 ? -14.076 -9.629 12.366 1.00 75.06 179 PRO A CA 1
ATOM 1330 C C . PRO A 1 179 ? -15.383 -10.020 11.654 1.00 75.06 179 PRO A C 1
ATOM 1332 O O . PRO A 1 179 ? -16.148 -10.832 12.166 1.00 75.06 179 PRO A O 1
ATOM 1335 N N . ALA A 1 180 ? -15.622 -9.508 10.444 1.00 74.56 180 ALA A N 1
ATOM 1336 C CA . ALA A 1 180 ? -16.780 -9.846 9.615 1.00 74.56 180 ALA A CA 1
ATOM 1337 C C . ALA A 1 180 ? -16.460 -9.728 8.116 1.00 74.56 180 ALA A C 1
ATOM 1339 O O . ALA A 1 180 ? -15.957 -8.705 7.659 1.00 74.56 180 ALA A O 1
ATOM 1340 N N . CYS A 1 181 ? -16.771 -10.766 7.330 1.00 66.81 181 CYS A N 1
ATOM 1341 C CA . CYS A 1 181 ? -16.629 -10.776 5.862 1.00 66.81 181 CYS A CA 1
ATOM 1342 C C . CYS A 1 181 ? -15.242 -10.334 5.336 1.00 66.81 181 CYS A C 1
ATOM 1344 O O . CYS A 1 181 ? -15.142 -9.709 4.285 1.00 66.81 181 CYS A O 1
ATOM 1346 N N . GLY A 1 182 ? -14.162 -10.644 6.064 1.00 64.56 182 GLY A N 1
ATOM 1347 C CA . GLY A 1 182 ? -12.798 -10.225 5.705 1.00 64.56 182 GLY A CA 1
ATOM 1348 C C . GLY A 1 182 ? -12.426 -8.797 6.133 1.00 64.56 182 GLY A C 1
ATOM 1349 O O . GLY A 1 182 ? -11.361 -8.309 5.757 1.00 64.56 182 GLY A O 1
ATOM 1350 N N . TYR A 1 183 ? -13.273 -8.145 6.929 1.00 65.12 183 TYR A N 1
ATOM 1351 C CA . TYR A 1 183 ? -13.062 -6.825 7.525 1.00 65.12 183 TYR A CA 1
ATOM 1352 C C . TYR A 1 183 ? -13.077 -6.909 9.055 1.00 65.12 183 TYR A C 1
ATOM 1354 O O . TYR A 1 183 ? -13.490 -7.920 9.616 1.00 65.12 183 TYR A O 1
ATOM 1362 N N . VAL A 1 184 ? -12.643 -5.842 9.725 1.00 72.44 184 VAL A N 1
ATOM 1363 C CA . VAL A 1 184 ? -12.800 -5.651 11.174 1.00 72.44 184 VAL A CA 1
ATOM 1364 C C . VAL A 1 184 ? -13.742 -4.465 11.374 1.00 72.44 184 VAL A C 1
ATOM 1366 O O . VAL A 1 184 ? -13.525 -3.405 10.787 1.00 72.44 184 VAL A O 1
ATOM 1369 N N . LEU A 1 185 ? -14.819 -4.678 12.125 1.00 78.06 185 LEU A N 1
ATOM 1370 C CA . LEU A 1 185 ? -15.797 -3.662 12.505 1.00 78.06 185 LEU A CA 1
ATOM 1371 C C . LEU A 1 185 ? -15.341 -3.005 13.809 1.00 78.06 185 LEU A C 1
ATOM 1373 O O . LEU A 1 185 ? -14.947 -3.723 14.729 1.00 78.06 185 LEU A O 1
ATOM 1377 N N . ASP A 1 186 ? -15.413 -1.676 13.907 1.00 82.00 186 ASP A N 1
ATOM 1378 C CA . ASP A 1 186 ? -14.948 -0.973 15.111 1.00 82.00 186 ASP A CA 1
ATOM 1379 C C . ASP A 1 186 ? -15.798 -1.373 16.326 1.00 82.00 186 ASP A C 1
ATOM 1381 O O . ASP A 1 186 ? -15.242 -1.734 17.363 1.00 82.00 186 ASP A O 1
ATOM 1385 N N . PHE A 1 187 ? -17.128 -1.430 16.164 1.00 87.62 187 PHE A N 1
ATOM 1386 C CA . PHE A 1 187 ? -18.054 -2.027 17.130 1.00 87.62 187 PHE A CA 1
ATOM 1387 C C . PHE A 1 187 ? -19.172 -2.809 16.430 1.00 87.62 187 PHE A C 1
ATOM 1389 O O . PHE A 1 187 ? -19.664 -2.403 15.376 1.00 87.62 187 PHE A O 1
ATOM 1396 N N . ALA A 1 188 ? -19.622 -3.910 17.030 1.00 89.69 188 ALA A N 1
ATOM 1397 C CA . ALA A 1 188 ? -20.716 -4.724 16.513 1.00 89.69 188 ALA A CA 1
ATOM 1398 C C . ALA A 1 188 ? -21.636 -5.230 17.629 1.00 89.69 188 ALA A C 1
ATOM 1400 O O . ALA A 1 188 ? -21.167 -5.754 18.633 1.00 89.69 188 ALA A O 1
ATOM 1401 N N . PHE A 1 189 ? -22.946 -5.131 17.413 1.00 89.31 189 PHE A N 1
ATOM 1402 C CA . PHE A 1 189 ? -23.987 -5.827 18.165 1.00 89.31 189 PHE A CA 1
ATOM 1403 C C . PHE A 1 189 ? -24.402 -7.060 17.369 1.00 89.31 189 PHE A C 1
ATOM 1405 O O . PHE A 1 189 ? -25.272 -6.985 16.497 1.00 89.31 189 PHE A O 1
ATOM 1412 N N . GLU A 1 190 ? -23.768 -8.196 17.643 1.00 82.88 190 GLU A N 1
ATOM 1413 C CA . GLU A 1 190 ? -23.916 -9.408 16.828 1.00 82.88 190 GLU A CA 1
ATOM 1414 C C . GLU A 1 190 ? -25.353 -9.943 16.824 1.00 82.88 190 GLU A C 1
ATOM 1416 O O . GLU A 1 190 ? -25.891 -10.254 15.762 1.00 82.88 190 GLU A O 1
ATOM 1421 N N . ALA A 1 191 ? -26.012 -9.964 17.989 1.00 81.19 191 ALA A N 1
ATOM 1422 C CA . ALA A 1 191 ? -27.395 -10.432 18.121 1.00 81.19 191 ALA A CA 1
ATOM 1423 C C . ALA A 1 191 ? -28.382 -9.589 17.295 1.00 81.19 191 ALA A C 1
ATOM 1425 O O . ALA A 1 191 ? -29.295 -10.125 16.668 1.00 81.19 191 ALA A O 1
ATOM 1426 N N . SER A 1 192 ? -28.163 -8.273 17.260 1.00 82.62 192 SER A N 1
ATOM 1427 C CA . SER A 1 192 ? -29.003 -7.321 16.526 1.00 82.62 192 SER A CA 1
ATOM 1428 C C . SER A 1 192 ? -28.528 -7.085 15.092 1.00 82.62 192 SER A C 1
ATOM 1430 O O . SER A 1 192 ? -29.189 -6.363 14.351 1.00 82.62 192 SER A O 1
ATOM 1432 N N . LYS A 1 193 ? -27.393 -7.679 14.695 1.00 83.69 193 LYS A N 1
ATOM 1433 C CA . LYS A 1 193 ? -26.758 -7.511 13.380 1.00 83.69 193 LYS A CA 1
ATOM 1434 C C . LYS A 1 193 ? -26.498 -6.034 13.028 1.00 83.69 193 LYS A C 1
ATOM 1436 O O . LYS A 1 193 ? -26.650 -5.626 11.879 1.00 83.69 193 LYS A O 1
ATOM 1441 N N . ILE A 1 194 ? -26.103 -5.235 14.023 1.00 85.56 194 ILE A N 1
ATOM 1442 C CA . ILE A 1 194 ? -25.767 -3.808 13.871 1.00 85.56 194 ILE A CA 1
ATOM 1443 C C . ILE A 1 194 ? -24.252 -3.636 13.986 1.00 85.56 194 ILE A C 1
ATOM 1445 O O . ILE A 1 194 ? -23.641 -4.182 14.899 1.00 85.56 194 ILE A O 1
ATOM 1449 N N . ALA A 1 195 ? -23.657 -2.841 13.098 1.00 84.00 195 ALA A N 1
ATOM 1450 C CA . ALA A 1 195 ? -22.262 -2.416 13.180 1.00 84.00 195 ALA A CA 1
ATOM 1451 C C . ALA A 1 195 ? -22.185 -0.890 13.332 1.00 84.00 195 ALA A C 1
ATOM 1453 O O . ALA A 1 195 ? -22.966 -0.171 12.708 1.00 84.00 195 ALA A O 1
ATOM 1454 N N . ILE A 1 196 ? -21.244 -0.407 14.142 1.00 82.62 196 ILE A N 1
ATOM 1455 C CA . ILE A 1 196 ? -20.888 1.010 14.263 1.00 82.62 196 ILE A CA 1
ATOM 1456 C C . ILE A 1 196 ? -19.447 1.146 13.777 1.00 82.62 196 ILE A C 1
ATOM 1458 O O . ILE A 1 196 ? -18.547 0.490 14.302 1.00 82.62 196 ILE A O 1
ATOM 1462 N N . GLU A 1 197 ? -19.240 1.999 12.779 1.00 79.44 197 GLU A N 1
ATOM 1463 C CA . GLU A 1 197 ? -17.920 2.325 12.241 1.00 79.44 197 GLU A CA 1
ATOM 1464 C C . GLU A 1 197 ? -17.586 3.777 12.571 1.00 79.44 197 GLU A C 1
ATOM 1466 O O . GLU A 1 197 ? -18.427 4.671 12.442 1.00 79.44 197 GLU A O 1
ATOM 1471 N N . ILE A 1 198 ? -16.363 4.002 13.041 1.00 75.00 198 ILE A N 1
ATOM 1472 C CA . ILE A 1 198 ? -15.855 5.320 13.387 1.00 75.00 198 ILE A CA 1
ATOM 1473 C C . ILE A 1 198 ? -15.064 5.841 12.204 1.00 75.00 198 ILE A C 1
ATOM 1475 O O . ILE A 1 198 ? -13.882 5.551 12.011 1.00 75.00 198 ILE A O 1
ATOM 1479 N N . ASP A 1 199 ? -15.744 6.659 11.412 1.00 65.69 199 ASP A N 1
ATOM 1480 C CA . ASP A 1 199 ? -15.126 7.368 10.312 1.00 65.69 199 ASP A CA 1
ATOM 1481 C C . ASP A 1 199 ? -14.104 8.373 10.859 1.00 65.69 199 ASP A C 1
ATOM 1483 O O . ASP A 1 199 ? -14.439 9.449 11.358 1.00 65.69 199 ASP A O 1
ATOM 1487 N N . GLY A 1 200 ? -12.816 8.031 10.767 1.00 53.50 200 GLY A N 1
ATOM 1488 C CA . GLY A 1 200 ? -11.751 9.003 10.994 1.00 53.50 200 GLY A CA 1
ATOM 1489 C C . GLY A 1 200 ? -11.938 10.200 10.055 1.00 53.50 200 GLY A C 1
ATOM 1490 O O . GLY A 1 200 ? -12.273 10.012 8.891 1.00 53.50 200 GLY A O 1
ATOM 1491 N N . MET A 1 201 ? -11.687 11.422 10.537 1.00 41.50 201 MET A N 1
ATOM 1492 C CA . MET A 1 201 ? -11.892 12.733 9.869 1.00 41.50 201 MET A CA 1
ATOM 1493 C C . MET A 1 201 ? -11.205 12.940 8.489 1.00 41.50 201 MET A C 1
ATOM 1495 O O . MET A 1 201 ? -11.099 14.061 8.002 1.00 41.50 201 MET A O 1
ATOM 1499 N N . ALA A 1 202 ? -10.725 11.887 7.828 1.00 43.44 202 ALA A N 1
ATOM 1500 C CA . ALA A 1 202 ? -10.120 11.896 6.499 1.00 43.44 202 ALA A CA 1
ATOM 1501 C C . ALA A 1 202 ? -11.109 11.551 5.363 1.00 43.44 202 ALA A C 1
ATOM 1503 O O . ALA A 1 202 ? -10.684 11.128 4.283 1.00 43.44 202 ALA A O 1
ATOM 1504 N N . PHE A 1 203 ? -12.416 11.729 5.564 1.00 44.41 203 PHE A N 1
ATOM 1505 C CA . PHE A 1 203 ? -13.394 11.583 4.490 1.00 44.41 203 PHE A CA 1
ATOM 1506 C C . PHE A 1 203 ? -13.639 12.918 3.801 1.00 44.41 203 PHE A C 1
ATOM 1508 O O . PHE A 1 203 ? -14.408 13.724 4.296 1.00 44.41 203 PHE A O 1
ATOM 1515 N N . HIS A 1 204 ? -13.039 13.109 2.621 1.00 37.91 204 HIS A N 1
ATOM 1516 C CA . HIS A 1 204 ? -13.774 13.650 1.476 1.00 37.91 204 HIS A CA 1
ATOM 1517 C C . HIS A 1 204 ? -13.139 13.294 0.119 1.00 37.91 204 HIS A C 1
ATOM 1519 O O . HIS A 1 204 ? -11.934 13.396 -0.100 1.00 37.91 204 HIS A O 1
ATOM 1525 N N . SER A 1 205 ? -14.046 12.958 -0.805 1.00 43.06 205 SER A N 1
ATOM 1526 C CA . SER A 1 205 ? -13.935 12.838 -2.266 1.00 43.06 205 SER A CA 1
ATOM 1527 C C . SER A 1 205 ? -13.192 11.627 -2.847 1.00 43.06 205 SER A C 1
ATOM 1529 O O . SER A 1 205 ? -11.996 11.659 -3.092 1.00 43.06 205 SER A O 1
ATOM 1531 N N . ASP A 1 206 ? -13.951 10.570 -3.148 1.00 42.22 206 ASP A N 1
ATOM 1532 C CA . ASP A 1 206 ? -13.832 9.840 -4.418 1.00 42.22 206 ASP A CA 1
ATOM 1533 C C . ASP A 1 206 ? -15.094 8.979 -4.621 1.00 42.22 206 ASP A C 1
ATOM 1535 O O . ASP A 1 206 ? -15.484 8.209 -3.742 1.00 42.22 206 ASP A O 1
ATOM 1539 N N . ALA A 1 207 ? -15.736 9.069 -5.792 1.00 41.06 207 ALA A N 1
ATOM 1540 C CA . ALA A 1 207 ? -16.944 8.296 -6.133 1.00 41.06 207 ALA A CA 1
ATOM 1541 C C . ALA A 1 207 ? -16.738 6.767 -6.021 1.00 41.06 207 ALA A C 1
ATOM 1543 O O . ALA A 1 207 ? -17.674 6.007 -5.780 1.00 41.06 207 ALA A O 1
ATOM 1544 N N . VAL A 1 208 ? -15.484 6.315 -6.120 1.00 42.41 208 VAL A N 1
ATOM 1545 C CA . VAL A 1 208 ? -15.076 4.914 -5.946 1.00 42.41 208 VAL A CA 1
ATOM 1546 C C . VAL A 1 208 ? -15.102 4.480 -4.473 1.00 42.41 208 VAL A C 1
ATOM 1548 O O . VAL A 1 208 ? -15.412 3.323 -4.188 1.00 42.41 208 VAL A O 1
ATOM 1551 N N . ALA A 1 209 ? -14.814 5.383 -3.528 1.00 42.78 209 ALA A N 1
ATOM 1552 C CA . ALA A 1 209 ? -14.926 5.094 -2.097 1.00 42.78 209 ALA A CA 1
ATOM 1553 C C . ALA A 1 209 ? -16.394 4.865 -1.710 1.00 42.78 209 ALA A C 1
ATOM 1555 O O . ALA A 1 209 ? -16.696 3.891 -1.027 1.00 42.78 209 ALA A O 1
ATOM 1556 N N . PHE A 1 210 ? -17.297 5.678 -2.264 1.00 43.31 210 PHE A N 1
ATOM 1557 C CA . PHE A 1 210 ? -18.744 5.546 -2.089 1.00 43.31 210 PHE A CA 1
ATOM 1558 C C . PHE A 1 210 ? -19.292 4.224 -2.650 1.00 43.31 210 PHE A C 1
ATOM 1560 O O . PHE A 1 210 ? -20.106 3.548 -2.026 1.00 43.31 210 PHE A O 1
ATOM 1567 N N . GLN A 1 211 ? -18.809 3.798 -3.820 1.00 44.78 211 GLN A N 1
ATOM 1568 C CA . GLN A 1 211 ? -19.267 2.554 -4.440 1.00 44.78 211 GLN A CA 1
ATOM 1569 C C . GLN A 1 211 ? -18.771 1.305 -3.694 1.00 44.78 211 GLN A C 1
ATOM 1571 O O . GLN A 1 211 ? -19.503 0.324 -3.584 1.00 44.78 211 GLN A O 1
ATOM 1576 N N . ARG A 1 212 ? -17.559 1.355 -3.126 1.00 51.12 212 ARG A N 1
ATOM 1577 C CA . ARG A 1 212 ? -17.006 0.285 -2.277 1.00 51.12 212 ARG A CA 1
ATOM 1578 C C . ARG A 1 212 ? -17.659 0.217 -0.906 1.00 51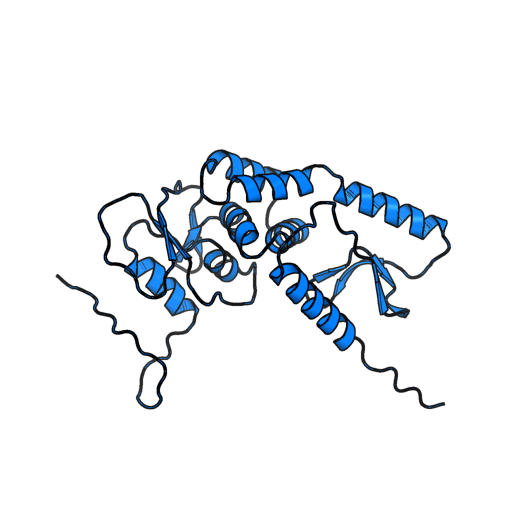.12 212 ARG A C 1
ATOM 1580 O O . ARG A 1 212 ? -17.789 -0.876 -0.366 1.00 51.12 212 ARG A O 1
ATOM 1587 N N . ASP A 1 213 ? -18.053 1.361 -0.362 1.00 53.84 213 ASP A N 1
ATOM 1588 C CA . ASP A 1 213 ? -18.846 1.421 0.860 1.00 53.84 213 ASP A CA 1
ATOM 1589 C C . ASP A 1 213 ? -20.189 0.709 0.670 1.00 53.84 213 ASP A C 1
ATOM 1591 O O . ASP A 1 213 ? -20.550 -0.182 1.433 1.00 53.84 213 ASP A O 1
ATOM 1595 N N . ARG A 1 214 ? -20.833 0.948 -0.478 1.00 52.19 214 ARG A N 1
ATOM 1596 C CA . ARG A 1 214 ? -22.064 0.253 -0.862 1.00 52.19 214 ARG A CA 1
ATOM 1597 C C . ARG A 1 214 ? -21.874 -1.254 -1.062 1.00 52.19 214 ARG A C 1
ATOM 1599 O O . ARG A 1 214 ? -22.742 -2.023 -0.666 1.00 52.19 214 ARG A O 1
ATOM 1606 N N . THR A 1 215 ? -20.765 -1.702 -1.662 1.00 58.34 215 THR A N 1
ATOM 1607 C CA . THR A 1 215 ? -20.459 -3.144 -1.777 1.00 58.34 215 THR A CA 1
ATOM 1608 C C . THR A 1 215 ? -20.263 -3.782 -0.403 1.00 58.34 215 THR A C 1
ATOM 1610 O O . THR A 1 215 ? -20.881 -4.802 -0.133 1.00 58.34 215 THR A O 1
ATOM 1613 N N . ARG A 1 216 ? -19.494 -3.146 0.489 1.00 59.19 216 ARG A N 1
ATOM 1614 C CA . ARG A 1 216 ? -19.287 -3.616 1.869 1.00 59.19 216 ARG A CA 1
ATOM 1615 C C . ARG A 1 216 ? -20.603 -3.696 2.642 1.00 59.19 216 ARG A C 1
ATOM 1617 O O . ARG A 1 216 ? -20.877 -4.709 3.278 1.00 59.19 216 ARG A O 1
ATOM 1624 N N . GLN A 1 217 ? -21.427 -2.654 2.555 1.00 59.84 217 GLN A N 1
ATOM 1625 C CA . GLN A 1 217 ? -22.742 -2.623 3.183 1.00 59.84 217 GLN A CA 1
ATOM 1626 C C . GLN A 1 217 ? -23.640 -3.739 2.632 1.00 59.84 217 GLN A C 1
ATOM 1628 O O . GLN A 1 217 ? -24.307 -4.425 3.400 1.00 59.84 217 GLN A O 1
ATOM 1633 N N . ASN A 1 218 ? -23.604 -3.986 1.319 1.00 59.50 218 ASN A N 1
ATOM 1634 C CA . ASN A 1 218 ? -24.343 -5.084 0.698 1.00 59.50 218 ASN A CA 1
ATOM 1635 C C . ASN A 1 218 ? -23.840 -6.464 1.146 1.00 59.50 218 ASN A C 1
ATOM 1637 O O . ASN A 1 218 ? -24.662 -7.352 1.354 1.00 59.50 218 ASN A O 1
ATOM 1641 N N . ASP A 1 219 ? -22.529 -6.660 1.300 1.00 63.94 219 ASP A N 1
ATOM 1642 C CA . ASP A 1 219 ? -21.951 -7.929 1.757 1.00 63.94 219 ASP A CA 1
ATOM 1643 C C . ASP A 1 219 ? -22.337 -8.218 3.215 1.00 63.94 219 ASP A C 1
ATOM 1645 O O . ASP A 1 219 ? -22.773 -9.326 3.534 1.00 63.94 219 ASP A O 1
ATOM 1649 N N . LEU A 1 220 ? -22.286 -7.202 4.085 1.00 60.97 220 LEU A N 1
ATOM 1650 C CA . LEU A 1 220 ? -22.741 -7.310 5.474 1.00 60.97 220 LEU A CA 1
ATOM 1651 C C . LEU A 1 220 ? -24.245 -7.611 5.553 1.00 60.97 220 LEU A C 1
ATOM 1653 O O . LEU A 1 220 ? -24.635 -8.556 6.238 1.00 60.97 220 LEU A O 1
ATOM 1657 N N . VAL A 1 221 ? -25.079 -6.897 4.788 1.00 63.12 221 VAL A N 1
ATOM 1658 C CA . VAL A 1 221 ? -26.531 -7.149 4.709 1.00 63.12 221 VAL A CA 1
ATOM 1659 C C . VAL A 1 221 ? -26.845 -8.548 4.160 1.00 63.12 221 VAL A C 1
ATOM 1661 O O . VAL A 1 221 ? -27.802 -9.169 4.604 1.00 63.12 221 VAL A O 1
ATOM 1664 N N . ARG A 1 222 ? -26.052 -9.084 3.223 1.00 60.59 222 ARG A N 1
ATOM 1665 C CA . ARG A 1 222 ? -26.261 -10.430 2.651 1.00 60.59 222 ARG A CA 1
ATOM 1666 C C . ARG A 1 222 ? -25.776 -11.567 3.549 1.00 60.59 222 ARG A C 1
ATOM 1668 O O . ARG A 1 222 ? -26.309 -12.668 3.457 1.00 60.59 222 ARG A O 1
ATOM 1675 N N . SER A 1 223 ? -24.774 -11.323 4.394 1.00 61.19 223 SER A N 1
ATOM 1676 C CA . SER A 1 223 ? -24.286 -12.303 5.380 1.00 61.19 223 SER A CA 1
ATOM 1677 C C . SER A 1 223 ? -25.301 -12.585 6.495 1.00 61.19 223 SER A C 1
ATOM 1679 O O . SER A 1 223 ? -25.277 -13.631 7.143 1.00 61.19 223 SER A O 1
ATOM 1681 N N . VAL A 1 224 ? -26.243 -11.663 6.674 1.00 57.25 224 VAL A N 1
ATOM 1682 C CA . VAL A 1 224 ? -27.419 -11.806 7.517 1.00 57.25 224 VAL A CA 1
ATOM 1683 C C . VAL A 1 224 ? -28.436 -12.673 6.764 1.00 57.25 224 VAL A C 1
ATOM 1685 O O . VAL A 1 224 ? -29.178 -12.184 5.920 1.00 57.25 224 VAL A O 1
ATOM 1688 N N . GLN A 1 225 ? -28.477 -13.980 7.057 1.00 48.19 225 GLN A N 1
ATOM 1689 C CA . GLN A 1 225 ? -29.589 -14.842 6.619 1.00 48.19 225 GLN A CA 1
ATOM 1690 C C . GLN A 1 225 ? -30.930 -14.199 7.040 1.00 48.19 225 GLN A C 1
ATOM 1692 O O . GLN A 1 225 ? -30.989 -13.653 8.159 1.00 48.19 225 GLN A O 1
ATOM 1697 N N . PRO A 1 226 ? -31.984 -14.244 6.195 1.00 44.62 226 PRO A N 1
ATOM 1698 C CA . PRO A 1 226 ? -33.314 -13.807 6.594 1.00 44.62 226 PRO A CA 1
ATOM 1699 C C . PRO A 1 226 ? -33.736 -14.570 7.847 1.00 44.62 226 PRO A C 1
ATOM 1701 O O . PRO A 1 226 ? -33.495 -15.768 7.978 1.00 44.62 226 PRO A O 1
ATOM 1704 N N . TYR A 1 227 ? -34.323 -13.856 8.800 1.00 41.41 227 TYR A N 1
ATOM 1705 C CA . TYR A 1 227 ? -35.044 -14.503 9.882 1.00 41.41 227 TYR A CA 1
ATOM 1706 C C . TYR A 1 227 ? -36.338 -15.051 9.275 1.00 41.41 227 TYR A C 1
ATOM 1708 O O . TYR A 1 227 ? -37.268 -14.283 9.025 1.00 41.41 227 TYR A O 1
ATOM 1716 N N . ASP A 1 228 ? -36.375 -16.353 8.998 1.00 44.00 228 ASP A N 1
ATOM 1717 C CA . ASP A 1 228 ? -37.587 -17.064 8.588 1.00 44.00 228 ASP A CA 1
ATOM 1718 C C . ASP A 1 228 ? -38.481 -17.216 9.822 1.00 44.00 228 ASP A C 1
ATOM 1720 O O . ASP A 1 228 ? -38.516 -18.246 10.495 1.00 44.00 228 ASP A O 1
ATOM 1724 N N . GLY A 1 229 ? -39.150 -16.121 10.180 1.00 44.59 229 GLY A N 1
ATOM 1725 C CA . GLY A 1 229 ? -40.179 -16.122 11.201 1.00 44.59 229 GLY A CA 1
ATOM 1726 C C . GLY A 1 229 ? -41.350 -16.972 10.729 1.00 44.59 229 GLY A C 1
ATOM 1727 O O . GLY A 1 229 ? -42.127 -16.532 9.885 1.00 44.59 229 GLY A O 1
ATOM 1728 N N . ASN A 1 230 ? -41.489 -18.167 11.292 1.00 32.78 230 ASN A N 1
ATOM 1729 C CA . ASN A 1 230 ? -42.776 -18.841 11.361 1.00 32.78 230 ASN A CA 1
ATOM 1730 C C . ASN A 1 230 ? -43.249 -18.790 12.827 1.00 32.78 230 ASN A C 1
ATOM 1732 O O . ASN A 1 230 ? -42.443 -19.127 13.700 1.00 32.78 230 ASN A O 1
ATOM 1736 N N . PRO A 1 231 ? -44.476 -18.307 13.102 1.00 50.81 231 PRO A N 1
ATOM 1737 C CA . PRO A 1 231 ? -45.026 -18.228 14.455 1.00 50.81 231 PRO A CA 1
ATOM 1738 C C . PRO A 1 231 ? -45.206 -19.599 15.117 1.00 50.81 231 PRO A C 1
ATOM 1740 O O . PRO A 1 231 ? -45.328 -20.614 14.389 1.00 50.81 231 PRO A O 1
#

Sequence (231 aa):
MRAIHLLTLRNSGLGTGRTVDDRMRMRLAVLQTGPGAALAGAAAAWWHGLVSRVPDVPVVVAPHGRHGTRVEDVTVWHRTVAPRDLTEVDGLTVTGLELTVLDASVTLGVKVMDSALLNKKVTVAALDTVQRRNAGRRGSPRARSMLEAMSSGARSEAERITAKLLEGSGFTGWSANTPACGYVLDFAFEASKIAIEIDGMAFHSDAVAFQRDRTRQNDLVRSVQPYDGNP

Foldseek 3Di:
DDDPPDDDDDDDDDDDDDPCPLVNVLQCLQVLQHPQKAWAAPQLCVLVVLDVDHDQATEIEHEPDDDRDDDPRHHYFHHRDDVVQWDDRPNGIHGHPLRRLLRNCLVVNLVSVVSCCVVVVDHLVRNVVSLVVPPPGVSSVVSVVSSCLVVVCQQVVQLVVVVVCCVVVPPDQKDAQCDDPNHTARIDNVVVLDTDHDDRPPDDDDVSVVVVVVVVVVRSVVVDDDPPDDD

pLDDT: mean 78.13, std 20.0, range [24.41, 98.62]

Radius of gyration: 21.61 Å; chains: 1; bounding box: 64×38×61 Å

Secondary structure (DSSP, 8-state):
------------S-S------HHHHHHHHHHHH-TT-EE-HHHHHHHTTS-SSPPSS-EEEE-S-S-PPPPTT-EEEE----GG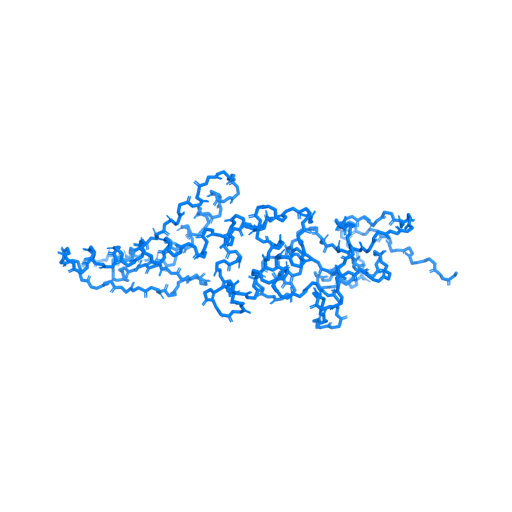GEEEETTEEEE-HHHHHHHHHHHH-THHHHHHHHTTSS-HHHHHHHHHHTTTSTTHHHHHHHHHHHHTSHHHHHHHHHHHHHHHTT--SEEEEEEETTEEEEEEETTTTEEE----S-----HHHHHHHHHHHHHHHHHS-------